Protein AF-F2JRI0-F1 (afdb_monomer_lite)

Foldseek 3Di:
DDPPCVVVVVVVVVVVVVVVVVVVVVVVVVVVVVVVVVVVVVVVLVVLQPPAFDPDDPVQWDDDDCVQADDDPDPVLVVLVVVLVVLVVQTAGACVVPDPVRQCNRGNPVSSVNHVVRPVSLVVNLVSLLVSLVVCVVVVVLVNSLSSLVSSLVSLDLDLSSLLVNLVSCVVVVPLVVLVVSLVSNCVSCVVPPCSVVSVVSSD

pLDDT: mean 80.1, std 17.78, range [31.02, 97.94]

Sequence (204 aa):
MDLSWLPSFACFVMGIFILGLTFKQRVEKTNKQKKGDWREALEKEHTMQFVRAKTIPENLFLSVDFEKYPVVNNSSCQEIYLKLLNCAKTPMVNLKQMSNLEIKQQFGPSGLDMLTSYERNYFNFMDISYEYGSILYDNGFVKEARKVLEMSILYGCDASKCYLLLIQIYKLMNDSEALNQIKETAMKNMKNSPLLEKVLSQLS

Organism: Cellulosilyticum lentocellum (strain ATCC 49066 / DSM 5427 / NCIMB 11756 / RHM5) (NCBI:txid642492)

Structure (mmCIF, N/CA/C/O backbone):
data_AF-F2JRI0-F1
#
_entry.id   AF-F2JRI0-F1
#
loop_
_atom_site.group_PDB
_atom_site.id
_atom_site.type_symbol
_atom_site.label_atom_id
_atom_site.label_alt_id
_atom_site.label_comp_id
_atom_site.label_asym_id
_atom_site.label_entity_id
_atom_site.label_seq_id
_atom_site.pdbx_PDB_ins_code
_atom_site.Cartn_x
_atom_site.Cartn_y
_atom_site.Cartn_z
_atom_site.occupancy
_atom_site.B_iso_or_equiv
_atom_site.auth_seq_id
_atom_site.auth_comp_id
_atom_site.auth_asym_id
_atom_site.auth_atom_id
_atom_site.pdbx_PDB_model_num
ATOM 1 N N . MET A 1 1 ? 28.491 66.505 -52.635 1.00 50.44 1 MET A N 1
ATOM 2 C CA . MET A 1 1 ? 27.877 65.260 -52.125 1.00 50.44 1 MET A CA 1
ATOM 3 C C . MET A 1 1 ? 29.016 64.435 -51.577 1.00 50.44 1 MET A C 1
ATOM 5 O O . MET A 1 1 ? 29.802 63.917 -52.362 1.00 50.44 1 MET A O 1
ATOM 9 N N . ASP A 1 2 ? 29.168 64.420 -50.257 1.00 54.00 2 ASP A N 1
ATOM 10 C CA . ASP A 1 2 ? 30.380 63.901 -49.630 1.00 54.00 2 ASP A CA 1
ATOM 11 C C . ASP A 1 2 ? 30.318 62.380 -49.523 1.00 54.00 2 ASP A C 1
ATOM 13 O O . ASP A 1 2 ? 29.426 61.790 -48.914 1.00 54.00 2 ASP A O 1
ATOM 17 N N . LEU A 1 3 ? 31.283 61.742 -50.180 1.00 62.03 3 LEU A N 1
ATOM 18 C CA . LEU A 1 3 ? 31.382 60.299 -50.370 1.00 62.03 3 LEU A CA 1
ATOM 19 C C . LEU A 1 3 ? 32.125 59.611 -49.205 1.00 62.03 3 LEU A C 1
ATOM 21 O O . LEU A 1 3 ? 32.755 58.573 -49.383 1.00 62.03 3 LEU A O 1
ATOM 25 N N . SER A 1 4 ? 32.077 60.197 -48.006 1.00 64.94 4 SER A N 1
ATOM 26 C CA . SER A 1 4 ? 32.778 59.723 -46.802 1.00 64.94 4 SER A CA 1
ATOM 27 C C . SER A 1 4 ? 32.090 58.539 -46.108 1.00 64.94 4 SER A C 1
ATOM 29 O O . SER A 1 4 ? 32.689 57.901 -45.248 1.00 64.94 4 SER A O 1
ATOM 31 N N . TRP A 1 5 ? 30.855 58.206 -46.499 1.00 63.16 5 TRP A N 1
ATOM 32 C CA . TRP A 1 5 ? 30.058 57.116 -45.918 1.00 63.16 5 TRP A CA 1
ATOM 33 C C . TRP A 1 5 ? 30.273 55.741 -46.579 1.00 63.16 5 TRP A C 1
ATOM 35 O O . TRP A 1 5 ? 29.936 54.716 -45.984 1.00 63.16 5 TRP A O 1
ATOM 45 N N . LEU A 1 6 ? 30.863 55.694 -47.782 1.00 69.50 6 LEU A N 1
ATOM 46 C CA . LEU A 1 6 ? 31.123 54.445 -48.516 1.00 69.50 6 LEU A CA 1
ATOM 47 C C . LEU A 1 6 ? 32.036 53.457 -47.762 1.00 69.50 6 LEU A C 1
ATOM 49 O O . LEU A 1 6 ? 31.703 52.269 -47.738 1.00 69.50 6 LEU A O 1
ATOM 53 N N . PRO A 1 7 ? 33.137 53.885 -47.108 1.00 72.56 7 PRO A N 1
ATOM 54 C CA . PRO A 1 7 ? 33.993 52.969 -46.352 1.00 72.56 7 PRO A CA 1
ATOM 55 C C . PRO A 1 7 ? 33.268 52.365 -45.142 1.00 72.56 7 PRO A C 1
ATOM 57 O O . PRO A 1 7 ? 33.366 51.165 -44.889 1.00 72.56 7 PRO A O 1
ATOM 60 N N . SER A 1 8 ? 32.483 53.173 -44.422 1.00 68.50 8 SER A N 1
ATOM 61 C CA . SER A 1 8 ? 31.705 52.720 -43.263 1.00 68.50 8 SER A CA 1
ATOM 62 C C . SER A 1 8 ? 30.577 51.763 -43.661 1.00 68.50 8 SER A C 1
ATOM 64 O O . SER A 1 8 ? 30.342 50.775 -42.966 1.00 68.50 8 SER A O 1
ATOM 66 N N . PHE A 1 9 ? 29.925 52.001 -44.803 1.00 75.50 9 PHE A N 1
ATOM 67 C CA . PHE A 1 9 ? 28.898 51.106 -45.340 1.00 75.50 9 PHE A CA 1
ATOM 68 C C . PHE A 1 9 ? 29.488 49.767 -45.814 1.00 75.50 9 PHE A C 1
ATOM 70 O O . PHE A 1 9 ? 28.941 48.709 -45.501 1.00 75.50 9 PHE A O 1
ATOM 77 N N . ALA A 1 10 ? 30.646 49.781 -46.482 1.00 76.12 10 ALA A N 1
ATOM 78 C CA . ALA A 1 10 ? 31.341 48.560 -46.895 1.00 76.12 10 ALA A CA 1
ATOM 79 C C . ALA A 1 10 ? 31.763 47.689 -45.694 1.00 76.12 10 ALA A C 1
ATOM 81 O O . ALA A 1 10 ? 31.583 46.469 -45.723 1.00 76.12 10 ALA A O 1
ATOM 82 N N . CYS A 1 11 ? 32.242 48.303 -44.605 1.00 74.00 11 CYS A N 1
ATOM 83 C CA . CYS A 1 11 ? 32.549 47.596 -43.357 1.00 74.00 11 CYS A CA 1
ATOM 84 C C . CYS A 1 11 ? 31.303 46.974 -42.708 1.00 74.00 11 CYS A C 1
ATOM 86 O O . CYS A 1 11 ? 31.372 45.859 -42.189 1.00 74.00 11 CYS A O 1
ATOM 88 N N . PHE A 1 12 ? 30.155 47.654 -42.772 1.00 74.62 12 PHE A N 1
ATOM 89 C CA . PHE A 1 12 ? 28.896 47.134 -42.237 1.00 74.62 12 PHE A CA 1
ATOM 90 C C . PHE A 1 12 ? 28.399 45.910 -43.026 1.00 74.62 12 PHE A C 1
ATOM 92 O O . PHE A 1 12 ? 28.038 44.893 -42.432 1.00 74.62 12 PHE A O 1
ATOM 99 N N . VAL A 1 13 ? 28.469 45.955 -44.362 1.00 79.06 13 VAL A N 1
ATOM 100 C CA . VAL A 1 13 ? 28.084 44.827 -45.232 1.00 79.06 13 VAL A CA 1
ATOM 101 C C . VAL A 1 13 ? 29.031 43.630 -45.057 1.00 79.06 13 VAL A C 1
ATOM 103 O O . VAL A 1 13 ? 28.568 42.494 -44.933 1.00 79.06 13 VAL A O 1
ATOM 106 N N . MET A 1 14 ? 30.344 43.867 -44.960 1.00 74.00 14 MET A N 1
ATOM 107 C CA . MET A 1 14 ? 31.336 42.819 -44.667 1.00 74.00 14 MET A CA 1
ATOM 108 C C . MET A 1 14 ? 31.114 42.184 -43.285 1.00 74.00 14 MET A C 1
ATOM 110 O O . MET A 1 14 ? 31.194 40.962 -43.149 1.00 74.00 14 MET A O 1
ATOM 114 N N . GLY A 1 15 ? 30.765 42.983 -42.271 1.00 74.38 15 GLY A N 1
ATOM 115 C CA . GLY A 1 15 ? 30.436 42.493 -40.930 1.00 74.38 15 GLY A CA 1
ATOM 116 C C . GLY A 1 15 ? 29.227 41.553 -40.915 1.00 74.38 15 GLY A C 1
ATOM 117 O O . GLY A 1 15 ? 29.294 40.473 -40.324 1.00 74.38 15 GLY A O 1
ATOM 118 N N . ILE A 1 16 ? 28.151 41.907 -41.630 1.00 74.44 16 ILE A N 1
ATOM 119 C CA . ILE A 1 16 ? 26.951 41.060 -41.767 1.00 74.44 16 ILE A CA 1
ATOM 120 C C . ILE A 1 16 ? 27.287 39.737 -42.472 1.00 74.44 16 ILE A C 1
ATOM 122 O O . ILE A 1 16 ? 26.811 38.676 -42.062 1.00 74.44 16 ILE A O 1
ATOM 126 N N . PHE A 1 17 ? 28.146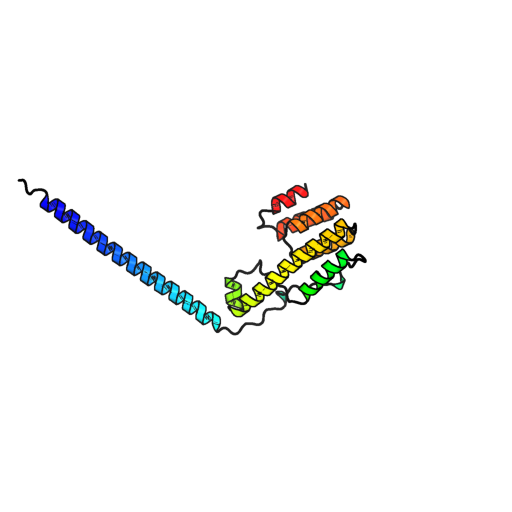 39.772 -43.493 1.00 75.81 17 PHE A N 1
ATOM 127 C CA . PHE A 1 17 ? 28.550 38.573 -44.228 1.00 75.81 17 PHE A CA 1
ATOM 128 C C . PHE A 1 17 ? 29.357 37.592 -43.354 1.00 75.81 17 PHE A C 1
ATOM 130 O O . PHE A 1 17 ? 29.089 36.388 -43.357 1.00 75.81 17 PHE A O 1
ATOM 137 N N . ILE A 1 18 ? 30.281 38.097 -42.529 1.00 71.94 18 ILE A N 1
ATOM 138 C CA . ILE A 1 18 ? 31.074 37.280 -41.592 1.00 71.94 18 ILE A CA 1
ATOM 139 C C . ILE A 1 18 ? 30.183 36.678 -40.485 1.00 71.94 18 ILE A C 1
ATOM 141 O O . ILE A 1 18 ? 30.330 35.503 -40.126 1.00 71.94 18 ILE A O 1
ATOM 145 N N . LEU A 1 19 ? 29.202 37.437 -39.984 1.00 68.88 19 LEU A N 1
ATOM 146 C CA . LEU A 1 19 ? 28.195 36.943 -39.035 1.00 68.88 19 LEU A CA 1
ATOM 147 C C . LEU A 1 19 ? 27.322 35.830 -39.643 1.00 68.88 19 LEU A C 1
ATOM 149 O O . LEU A 1 19 ? 27.094 34.810 -38.994 1.00 68.88 19 LEU A O 1
ATOM 153 N N . GLY A 1 20 ? 26.908 35.959 -40.906 1.00 69.31 20 GLY A N 1
ATOM 154 C CA . GLY A 1 20 ? 26.144 34.921 -41.609 1.00 69.31 20 GLY A CA 1
ATOM 155 C C . GLY A 1 20 ? 26.923 33.612 -41.801 1.00 69.31 20 GLY A C 1
ATOM 156 O O . GLY A 1 20 ? 26.386 32.522 -41.574 1.00 69.31 20 GLY A O 1
ATOM 157 N N . LEU A 1 21 ? 28.212 33.701 -42.153 1.00 65.19 21 LEU A N 1
ATOM 158 C CA . LEU A 1 21 ? 29.078 32.528 -42.335 1.00 65.19 21 LEU A CA 1
ATOM 159 C C . LEU A 1 21 ? 29.327 31.771 -41.021 1.00 65.19 21 LEU A C 1
ATOM 161 O O . LEU A 1 21 ? 29.270 30.539 -40.995 1.00 65.19 21 LEU A O 1
ATOM 165 N N . THR A 1 22 ? 29.544 32.488 -39.915 1.00 58.25 22 THR A N 1
ATOM 166 C CA . THR A 1 22 ? 29.750 31.866 -38.594 1.00 58.25 22 THR A CA 1
ATOM 167 C C . THR A 1 22 ? 28.469 31.234 -38.037 1.00 58.25 22 THR A C 1
ATOM 169 O O . THR A 1 22 ? 28.533 30.172 -37.408 1.00 58.25 22 THR A O 1
ATOM 172 N N . PHE A 1 23 ? 27.296 31.810 -38.328 1.00 61.12 23 PHE A N 1
ATOM 173 C CA . PHE A 1 23 ? 26.002 31.243 -37.935 1.00 61.12 23 PHE A CA 1
ATOM 174 C C . PHE A 1 23 ? 25.705 29.928 -38.674 1.00 61.12 23 PHE A C 1
ATOM 176 O O . PHE A 1 23 ? 25.353 28.930 -38.042 1.00 61.12 23 PHE A O 1
ATOM 183 N N . LYS A 1 24 ? 25.944 29.873 -39.993 1.00 57.81 24 LYS A N 1
ATOM 184 C CA . LYS A 1 24 ? 25.736 28.661 -40.807 1.00 57.81 24 LYS A CA 1
ATOM 185 C C . LYS A 1 24 ? 26.633 27.499 -40.364 1.00 57.81 24 LYS A C 1
ATOM 187 O O . LYS A 1 24 ? 26.159 26.371 -40.245 1.00 57.81 24 LYS A O 1
ATOM 192 N N . GLN A 1 25 ? 27.898 27.775 -40.032 1.00 56.81 25 GLN A N 1
ATOM 193 C CA . GLN A 1 25 ? 28.824 26.757 -39.519 1.00 56.81 25 GLN A CA 1
ATOM 194 C C . GLN A 1 25 ? 28.429 26.234 -38.128 1.00 56.81 25 GLN A C 1
ATOM 196 O O . GLN A 1 25 ? 28.574 25.039 -37.863 1.00 56.81 25 GLN A O 1
ATOM 201 N N . ARG A 1 26 ? 27.908 27.090 -37.233 1.00 54.78 26 ARG A N 1
ATOM 202 C CA . ARG A 1 26 ? 27.395 26.654 -35.919 1.00 54.78 26 ARG A CA 1
ATOM 203 C C . ARG A 1 26 ? 26.138 25.801 -36.051 1.00 54.78 26 ARG A C 1
ATOM 205 O O . ARG A 1 26 ? 26.038 24.789 -35.355 1.00 54.78 26 ARG A O 1
ATOM 212 N N . VAL A 1 27 ? 25.230 26.161 -36.960 1.00 58.34 27 VAL A N 1
ATOM 213 C CA . VAL A 1 27 ? 24.017 25.382 -37.253 1.00 58.34 27 VAL A CA 1
ATOM 214 C C . VAL A 1 27 ? 24.373 24.032 -37.876 1.00 58.34 27 VAL A C 1
ATOM 216 O O . VAL A 1 27 ? 23.860 23.015 -37.430 1.00 58.34 27 VAL A O 1
ATOM 219 N N . GLU A 1 28 ? 25.303 23.963 -38.833 1.00 55.72 28 GLU A N 1
ATOM 220 C CA . GLU A 1 28 ? 25.740 22.681 -39.406 1.00 55.72 28 GLU A CA 1
ATOM 221 C C . GLU A 1 28 ? 26.460 21.785 -38.396 1.00 55.72 28 GLU A C 1
ATOM 223 O O . GLU A 1 28 ? 26.239 20.574 -38.407 1.00 55.72 28 GLU A O 1
ATOM 228 N N . LYS A 1 29 ? 27.283 22.347 -37.500 1.00 53.66 29 LYS A N 1
ATOM 229 C CA . LYS A 1 29 ? 27.923 21.574 -36.426 1.00 53.66 29 LYS A CA 1
ATOM 230 C C . LYS A 1 29 ? 26.895 21.032 -35.433 1.00 53.66 29 LYS A C 1
ATOM 232 O O . LYS A 1 29 ? 26.929 19.841 -35.150 1.00 53.66 29 LYS A O 1
ATOM 237 N N . THR A 1 30 ? 25.933 21.843 -34.985 1.00 50.66 30 THR A N 1
ATOM 238 C CA . THR A 1 30 ? 24.848 21.365 -34.103 1.00 50.66 30 THR A CA 1
ATOM 239 C C . THR A 1 30 ? 23.923 20.369 -34.797 1.00 50.66 30 THR A C 1
ATOM 241 O O . THR A 1 30 ? 23.500 19.413 -34.157 1.00 50.66 30 THR A O 1
ATOM 244 N N . ASN A 1 31 ? 23.643 20.515 -36.096 1.00 52.50 31 ASN A N 1
ATOM 245 C CA . ASN A 1 31 ? 22.828 19.546 -36.836 1.00 52.50 31 ASN A CA 1
ATOM 246 C C . ASN A 1 31 ? 23.575 18.229 -37.091 1.00 52.50 31 ASN A C 1
ATOM 248 O O . ASN A 1 31 ? 22.968 17.165 -37.026 1.00 52.50 31 ASN A O 1
ATOM 252 N N . LYS A 1 32 ? 24.887 18.273 -37.361 1.00 52.09 32 LYS A N 1
ATOM 253 C CA . LYS A 1 32 ? 25.732 17.073 -37.483 1.00 52.09 32 LYS A CA 1
ATOM 254 C C . LYS A 1 32 ? 25.896 16.365 -36.139 1.00 52.09 32 LYS A C 1
ATOM 256 O O . LYS A 1 32 ? 25.796 15.146 -36.102 1.00 52.09 32 LYS A O 1
ATOM 261 N N . GLN A 1 33 ? 26.067 17.118 -35.054 1.00 52.19 33 GLN A N 1
ATOM 262 C CA . GLN A 1 33 ? 26.170 16.584 -33.696 1.00 52.19 33 GLN A CA 1
ATOM 263 C C . GLN A 1 33 ? 24.838 15.984 -33.230 1.00 52.19 33 GLN A C 1
ATOM 265 O O . GLN A 1 33 ? 24.831 14.845 -32.790 1.00 52.19 33 GLN A O 1
ATOM 270 N N . LYS A 1 34 ? 23.699 16.653 -33.473 1.00 46.41 34 LYS A N 1
ATOM 271 C CA . LYS A 1 34 ? 22.359 16.076 -33.251 1.00 46.41 34 LYS A CA 1
ATOM 272 C C . LYS A 1 34 ? 22.107 14.836 -34.112 1.00 46.41 34 LYS A C 1
ATOM 274 O O . LYS A 1 34 ? 21.558 13.867 -33.617 1.00 46.41 34 LYS A O 1
ATOM 279 N N . LYS A 1 35 ? 22.504 14.827 -35.392 1.00 47.50 35 LYS A N 1
ATOM 280 C CA . LYS A 1 35 ? 22.376 13.632 -36.252 1.00 47.50 35 LYS A CA 1
ATOM 281 C C . LYS A 1 35 ? 23.267 12.474 -35.796 1.00 47.50 35 LYS A C 1
ATOM 283 O O . LYS A 1 35 ? 22.866 11.335 -35.991 1.00 47.50 35 LYS A O 1
ATOM 288 N N . GLY A 1 36 ? 24.448 12.755 -35.245 1.00 47.94 36 GLY A N 1
ATOM 289 C CA . GLY A 1 36 ? 25.324 11.754 -34.632 1.00 47.94 36 GLY A CA 1
ATOM 290 C C . GLY A 1 36 ? 24.708 11.168 -33.365 1.00 47.94 36 GLY A C 1
ATOM 291 O O . GLY A 1 36 ? 24.572 9.958 -33.276 1.00 47.94 36 GLY A O 1
ATOM 292 N N . ASP A 1 37 ? 24.223 12.029 -32.471 1.00 47.72 37 ASP A N 1
ATOM 293 C CA . ASP A 1 37 ? 23.598 11.670 -31.190 1.00 47.72 37 ASP A CA 1
ATOM 294 C C . ASP A 1 37 ? 22.297 10.867 -31.385 1.00 47.72 37 ASP A C 1
ATOM 296 O O . ASP A 1 37 ? 22.091 9.829 -30.765 1.00 47.72 37 ASP A O 1
ATOM 300 N N . TRP A 1 38 ? 21.452 11.259 -32.351 1.00 35.03 38 TRP A N 1
ATOM 301 C CA . TRP A 1 38 ? 20.262 10.480 -32.713 1.00 35.03 38 TRP A CA 1
ATOM 302 C C . TRP A 1 38 ? 20.596 9.142 -33.366 1.00 35.03 38 TRP A C 1
ATOM 304 O O . TRP A 1 38 ? 19.866 8.183 -33.158 1.00 35.03 38 TRP A O 1
ATOM 314 N N . ARG A 1 39 ? 21.666 9.057 -34.164 1.00 38.25 39 ARG A N 1
ATOM 315 C CA . ARG A 1 39 ? 22.088 7.794 -34.790 1.00 38.25 39 ARG A CA 1
ATOM 316 C C . ARG A 1 39 ? 22.707 6.843 -33.781 1.00 38.25 39 ARG A C 1
ATOM 318 O O . ARG A 1 39 ? 22.401 5.663 -33.834 1.00 38.25 39 ARG A O 1
ATOM 325 N N . GLU A 1 40 ? 23.497 7.358 -32.848 1.00 49.56 40 GLU A N 1
ATOM 326 C CA . GLU A 1 40 ? 24.067 6.590 -31.744 1.00 49.56 40 GLU A CA 1
ATOM 327 C C . GLU A 1 40 ? 22.970 6.131 -30.772 1.00 49.56 40 GLU A C 1
ATOM 329 O O . GLU A 1 40 ? 22.955 4.971 -30.366 1.00 49.56 40 GLU A O 1
ATOM 334 N N . ALA A 1 41 ? 21.981 6.984 -30.474 1.00 45.31 41 ALA A N 1
ATOM 335 C CA . ALA A 1 41 ? 20.794 6.608 -29.707 1.00 45.31 41 ALA A CA 1
ATOM 336 C C . ALA A 1 41 ? 19.938 5.557 -30.435 1.00 45.31 41 ALA A C 1
ATOM 338 O O . ALA A 1 41 ? 19.516 4.592 -29.808 1.00 45.31 41 ALA A O 1
ATOM 339 N N . LEU A 1 42 ? 19.735 5.694 -31.749 1.00 40.81 42 LEU A N 1
ATOM 340 C CA . LEU A 1 42 ? 18.974 4.748 -32.570 1.00 40.81 42 LEU A CA 1
ATOM 341 C C . LEU A 1 42 ? 19.711 3.406 -32.728 1.00 40.81 42 LEU A C 1
ATOM 343 O O . LEU A 1 42 ? 19.098 2.352 -32.630 1.00 40.81 42 LEU A O 1
ATOM 347 N N . GLU A 1 43 ? 21.032 3.407 -32.921 1.00 46.34 43 GLU A N 1
ATOM 348 C CA . GLU A 1 43 ? 21.853 2.186 -32.942 1.00 46.34 43 GLU A CA 1
ATOM 349 C C . GLU A 1 43 ? 21.886 1.513 -31.565 1.00 46.34 43 GLU A C 1
ATOM 351 O O . GLU A 1 43 ? 21.815 0.285 -31.473 1.00 46.34 43 GLU A O 1
ATOM 356 N N . LYS A 1 44 ? 21.903 2.295 -30.480 1.00 50.72 44 LYS A N 1
ATOM 357 C CA . LYS A 1 44 ? 21.732 1.797 -29.110 1.00 50.72 44 LYS A CA 1
ATOM 358 C C . LYS A 1 44 ? 20.327 1.226 -28.879 1.00 50.72 44 LYS A C 1
ATOM 360 O O . LYS A 1 44 ? 20.198 0.204 -28.220 1.00 50.72 44 LYS A O 1
ATOM 365 N N . GLU A 1 45 ? 19.278 1.813 -29.452 1.00 33.06 45 GLU A N 1
ATOM 366 C CA . GLU A 1 45 ? 17.919 1.248 -29.442 1.00 33.06 45 GLU A CA 1
ATOM 367 C C . GLU A 1 45 ? 17.824 -0.056 -30.249 1.00 33.06 45 GLU A C 1
ATOM 369 O O . GLU A 1 45 ? 17.264 -1.042 -29.764 1.00 33.06 45 GLU A O 1
ATOM 374 N N . HIS A 1 46 ? 18.424 -0.100 -31.441 1.00 33.94 46 HIS A N 1
ATOM 375 C CA . HIS A 1 46 ? 18.443 -1.283 -32.300 1.00 33.94 46 HIS A CA 1
ATOM 376 C C . HIS A 1 46 ? 19.238 -2.431 -31.672 1.00 33.94 46 HIS A C 1
ATOM 378 O O . HIS A 1 46 ? 18.774 -3.565 -31.676 1.00 33.94 46 HIS A O 1
ATOM 384 N N . THR A 1 47 ? 20.397 -2.163 -31.069 1.00 36.66 47 THR A N 1
ATOM 385 C CA . THR A 1 47 ? 21.202 -3.193 -30.382 1.00 36.66 47 THR A CA 1
ATOM 386 C C . THR A 1 47 ? 20.524 -3.750 -29.127 1.00 36.66 47 THR A C 1
ATOM 388 O O . THR A 1 47 ? 20.699 -4.928 -28.816 1.00 36.66 47 THR A O 1
ATOM 391 N N . MET A 1 48 ? 19.678 -2.961 -28.454 1.00 31.45 48 MET A N 1
ATOM 392 C CA . MET A 1 48 ? 18.887 -3.402 -27.296 1.00 31.45 48 MET A CA 1
ATOM 393 C C . MET A 1 48 ? 17.662 -4.253 -27.672 1.00 31.45 48 MET A C 1
ATOM 395 O O . MET A 1 48 ? 17.192 -5.028 -26.841 1.00 31.45 48 MET A O 1
ATOM 399 N N . GLN A 1 49 ? 17.152 -4.162 -28.908 1.00 31.50 49 GLN A N 1
ATOM 400 C CA . GLN A 1 49 ? 16.067 -5.032 -29.395 1.00 31.50 49 GLN A CA 1
ATOM 401 C C . GLN A 1 49 ? 16.498 -6.500 -29.560 1.00 31.50 49 GLN A C 1
ATOM 403 O O . GLN A 1 49 ? 15.651 -7.389 -29.486 1.00 31.50 49 GLN A O 1
ATOM 408 N N . PHE A 1 50 ? 17.794 -6.771 -29.759 1.00 31.02 50 PHE A N 1
ATOM 409 C CA . PHE A 1 50 ? 18.305 -8.116 -30.069 1.00 31.02 50 PHE A CA 1
ATOM 410 C C . PHE A 1 50 ? 18.851 -8.893 -28.862 1.00 31.02 50 PHE A C 1
ATOM 412 O O . PHE A 1 50 ? 19.233 -10.059 -29.002 1.00 31.02 50 PHE A O 1
ATOM 419 N N . VAL A 1 51 ? 18.865 -8.304 -27.663 1.00 36.50 51 VAL A N 1
ATOM 420 C CA . VAL A 1 51 ? 19.213 -9.038 -26.441 1.00 36.50 51 VAL A CA 1
ATOM 421 C C . VAL A 1 51 ? 18.012 -9.906 -26.059 1.00 36.50 51 VAL A C 1
ATOM 423 O O . VAL A 1 51 ? 17.001 -9.397 -25.582 1.00 36.50 51 VAL A O 1
ATOM 426 N N . ARG A 1 52 ? 18.108 -11.225 -26.298 1.00 40.50 52 ARG A N 1
ATOM 427 C CA . ARG A 1 52 ? 17.166 -12.243 -25.788 1.00 40.50 52 ARG A CA 1
ATOM 428 C C . ARG A 1 52 ? 16.758 -11.884 -24.356 1.00 40.50 52 ARG A C 1
ATOM 430 O O . ARG A 1 52 ? 17.643 -11.746 -23.513 1.00 40.50 52 ARG A O 1
ATOM 437 N N . ALA A 1 53 ? 15.454 -11.752 -24.098 1.00 48.06 53 ALA A N 1
ATOM 438 C CA . ALA A 1 53 ? 14.923 -11.430 -22.776 1.00 48.06 53 ALA A CA 1
ATOM 439 C C . ALA A 1 53 ? 15.566 -12.346 -21.723 1.00 48.06 53 ALA A C 1
ATOM 441 O O . ALA A 1 53 ? 15.353 -13.561 -21.731 1.00 48.06 53 ALA A O 1
ATOM 442 N N . LYS A 1 54 ? 16.403 -11.776 -20.848 1.00 54.44 54 LYS A N 1
ATOM 443 C CA . LYS A 1 54 ? 16.859 -12.487 -19.654 1.00 54.44 54 LYS A CA 1
ATOM 444 C C . LYS A 1 54 ? 15.623 -12.827 -18.828 1.00 54.44 54 LYS A C 1
ATOM 446 O O . LYS A 1 54 ? 14.721 -12.002 -18.697 1.00 54.44 54 LYS A O 1
ATOM 451 N N . THR A 1 55 ? 15.580 -14.040 -18.290 1.00 63.47 55 THR A N 1
ATOM 452 C CA . THR A 1 55 ? 14.519 -14.479 -17.378 1.00 63.47 55 THR A CA 1
ATOM 453 C C . THR A 1 55 ? 14.408 -13.496 -16.214 1.00 63.47 55 THR A C 1
ATOM 455 O O . THR A 1 55 ? 15.408 -13.225 -15.546 1.00 63.47 55 THR A O 1
ATOM 458 N N . ILE A 1 56 ? 13.212 -12.940 -16.004 1.00 71.75 56 ILE A N 1
ATOM 459 C CA . ILE A 1 56 ? 12.928 -12.018 -14.899 1.00 71.75 56 ILE A CA 1
ATOM 460 C C . ILE A 1 56 ? 13.135 -12.788 -13.588 1.00 71.75 56 ILE A C 1
ATOM 462 O O . ILE A 1 56 ? 12.590 -13.886 -13.454 1.00 71.75 56 ILE A O 1
ATOM 466 N N . PRO A 1 57 ? 13.931 -12.272 -12.640 1.00 75.31 57 PRO A N 1
ATOM 467 C CA . PRO A 1 57 ? 14.214 -12.992 -11.411 1.00 75.31 57 PRO A CA 1
ATOM 468 C C . PRO A 1 57 ? 12.963 -13.058 -10.520 1.00 75.31 57 PRO A C 1
ATOM 470 O O . PRO A 1 57 ? 12.194 -12.101 -10.433 1.00 75.31 57 PRO A O 1
ATOM 473 N N . GLU A 1 58 ? 12.762 -14.193 -9.846 1.00 68.25 58 GLU A N 1
ATOM 474 C CA . GLU A 1 58 ? 11.549 -14.458 -9.054 1.00 68.25 58 GLU A CA 1
ATOM 475 C C . GLU A 1 58 ? 11.345 -13.461 -7.902 1.00 68.25 58 GLU A C 1
ATOM 477 O O . GLU A 1 58 ? 10.215 -13.140 -7.549 1.00 68.25 58 GLU A O 1
ATOM 482 N N . ASN A 1 59 ? 12.430 -12.902 -7.362 1.00 74.69 59 ASN A N 1
ATOM 483 C CA . ASN A 1 59 ? 12.393 -11.922 -6.275 1.00 74.69 59 ASN A CA 1
ATOM 484 C C . ASN A 1 59 ? 11.764 -10.572 -6.663 1.00 74.69 59 ASN A C 1
ATOM 486 O O . ASN A 1 59 ? 11.485 -9.767 -5.776 1.00 74.69 59 ASN A O 1
ATOM 490 N N . LEU A 1 60 ? 11.586 -10.299 -7.961 1.00 80.19 60 LEU A N 1
ATOM 491 C CA . LEU A 1 60 ? 10.914 -9.089 -8.431 1.00 80.19 60 LEU A CA 1
ATOM 492 C C . LEU A 1 60 ? 9.390 -9.193 -8.277 1.00 80.19 60 LEU A C 1
ATOM 494 O O . LEU A 1 60 ? 8.700 -8.174 -8.210 1.00 80.19 60 LEU A O 1
ATOM 498 N N . PHE A 1 61 ? 8.864 -10.419 -8.228 1.00 80.31 61 PHE A N 1
ATOM 499 C CA . PHE A 1 61 ? 7.437 -10.666 -8.127 1.00 80.31 61 PHE A CA 1
ATOM 500 C C . PHE A 1 61 ? 6.956 -10.572 -6.683 1.00 80.31 61 PHE A C 1
ATOM 502 O O . PHE A 1 61 ? 7.563 -11.095 -5.748 1.00 80.31 61 PHE A O 1
ATOM 509 N N . LEU A 1 62 ? 5.811 -9.919 -6.510 1.00 81.69 62 LEU A N 1
ATOM 510 C CA . LEU A 1 62 ? 5.121 -9.860 -5.236 1.00 81.69 62 LEU A CA 1
ATOM 511 C C . LEU A 1 62 ? 4.397 -11.187 -4.980 1.00 81.69 62 LEU A C 1
ATOM 513 O O . LEU A 1 62 ? 3.450 -11.528 -5.687 1.00 81.69 62 LEU A O 1
ATOM 517 N N . SER A 1 63 ? 4.804 -11.900 -3.931 1.00 76.88 63 SER A N 1
ATOM 518 C CA . SER A 1 63 ? 4.086 -13.074 -3.431 1.00 76.88 63 SER A CA 1
ATOM 519 C C . SER A 1 63 ? 3.118 -12.663 -2.323 1.00 76.88 63 SER A C 1
ATOM 521 O O . SER A 1 63 ? 3.539 -12.270 -1.233 1.00 76.88 63 SER A O 1
ATOM 523 N N . VAL A 1 64 ? 1.818 -12.766 -2.598 1.00 76.56 64 VAL A N 1
ATOM 524 C CA . VAL A 1 64 ? 0.750 -12.430 -1.648 1.00 76.56 64 VAL A CA 1
ATOM 525 C C . VAL A 1 64 ? 0.236 -13.698 -0.972 1.00 76.56 64 VAL A C 1
ATOM 527 O O . VAL A 1 64 ? -0.097 -14.675 -1.637 1.00 76.56 64 VAL A O 1
ATOM 530 N N . ASP A 1 65 ? 0.144 -13.666 0.354 1.00 76.88 65 ASP A N 1
ATOM 531 C CA . ASP A 1 65 ? -0.351 -14.777 1.166 1.00 76.88 65 ASP A CA 1
ATOM 532 C C . ASP A 1 65 ? -1.836 -14.566 1.495 1.00 76.88 65 ASP A C 1
ATOM 534 O O . ASP A 1 65 ? -2.187 -13.868 2.451 1.00 76.88 65 ASP A O 1
ATOM 538 N N . PHE A 1 66 ? -2.715 -15.147 0.674 1.00 73.62 66 PHE A N 1
ATOM 539 C CA . PHE A 1 66 ? -4.166 -15.010 0.830 1.00 73.62 66 PHE A CA 1
ATOM 540 C C . PHE A 1 66 ? -4.760 -15.812 1.983 1.00 73.62 66 PHE A C 1
ATOM 542 O O . PHE A 1 66 ? -5.875 -15.499 2.395 1.00 73.62 66 PHE A O 1
ATOM 549 N N . GLU A 1 67 ? -4.032 -16.775 2.554 1.00 69.12 67 GLU A N 1
ATOM 550 C CA . GLU A 1 67 ? -4.510 -17.522 3.725 1.00 69.12 67 GLU A CA 1
ATOM 551 C C . GLU A 1 67 ? -4.649 -16.610 4.950 1.00 69.12 67 GLU A C 1
ATOM 553 O O . GLU A 1 67 ? -5.470 -16.849 5.833 1.00 69.12 67 GLU A O 1
ATOM 558 N N . LYS A 1 68 ? -3.870 -15.522 4.986 1.00 74.38 68 LYS A N 1
ATOM 559 C CA . LYS A 1 68 ? -3.888 -14.525 6.062 1.00 74.38 68 LYS A CA 1
ATOM 560 C C . 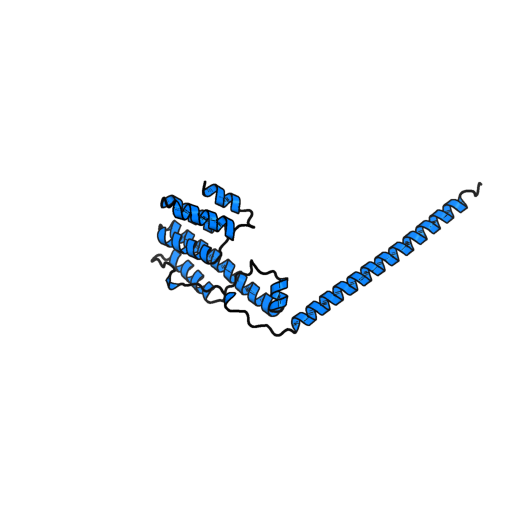LYS A 1 68 ? -4.880 -13.385 5.835 1.00 74.38 68 LYS A C 1
ATOM 562 O O . LYS A 1 68 ? -5.035 -12.553 6.735 1.00 74.38 68 LYS A O 1
ATOM 567 N N . TYR A 1 69 ? -5.526 -13.312 4.668 1.00 79.75 69 TYR A N 1
ATOM 568 C CA . TYR A 1 69 ? -6.511 -12.267 4.399 1.00 79.75 69 TYR A CA 1
ATOM 569 C C . TYR A 1 69 ? -7.830 -12.572 5.116 1.00 79.75 69 TYR A C 1
ATOM 571 O O . TYR A 1 69 ? -8.345 -13.686 5.013 1.00 79.75 69 TYR A O 1
ATOM 579 N N . PRO A 1 70 ? -8.422 -11.588 5.810 1.00 83.56 70 PRO A N 1
ATOM 580 C CA . PRO A 1 70 ? -9.710 -11.785 6.447 1.00 83.56 70 PRO A CA 1
ATOM 581 C C . PRO A 1 70 ? -10.808 -11.916 5.391 1.00 83.56 70 PRO A C 1
ATOM 583 O O . PRO A 1 70 ? -10.853 -11.156 4.421 1.00 83.56 70 PRO A O 1
ATOM 586 N N . VAL A 1 71 ? -11.725 -12.852 5.623 1.00 82.88 71 VAL A N 1
ATOM 587 C CA . VAL A 1 71 ? -12.945 -13.036 4.835 1.00 82.88 71 VAL A CA 1
ATOM 588 C C . VAL A 1 71 ? -14.127 -12.888 5.779 1.00 82.88 71 VAL A C 1
ATOM 590 O O . VAL A 1 71 ? -14.186 -13.550 6.813 1.00 82.88 71 VAL A O 1
ATOM 593 N N . VAL A 1 72 ? -15.065 -12.012 5.429 1.00 84.81 72 VAL A N 1
ATOM 594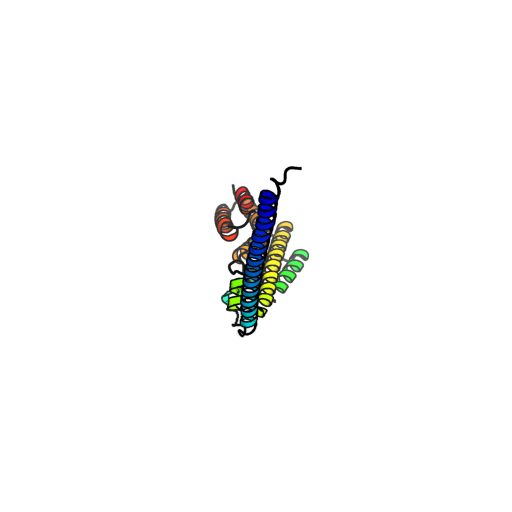 C CA . VAL A 1 72 ? -16.254 -11.735 6.244 1.00 84.81 72 VAL A CA 1
ATOM 595 C C . VAL A 1 72 ? -17.526 -12.149 5.515 1.00 84.81 72 VAL A C 1
ATOM 597 O O . VAL A 1 72 ? -17.595 -12.146 4.283 1.00 84.81 72 VAL A O 1
ATOM 600 N N . ASN A 1 73 ? -18.563 -12.496 6.276 1.00 87.12 73 ASN A N 1
ATOM 601 C CA . ASN A 1 73 ? -19.864 -12.855 5.718 1.00 87.12 73 ASN A CA 1
ATOM 602 C C . ASN A 1 73 ? -20.721 -11.603 5.457 1.00 87.12 73 ASN A C 1
ATOM 604 O O . ASN A 1 73 ? -21.714 -11.357 6.137 1.00 87.12 73 ASN A O 1
ATOM 608 N N . ASN A 1 74 ? -20.286 -10.778 4.504 1.00 88.62 74 ASN A N 1
ATOM 609 C CA . ASN A 1 74 ? -20.980 -9.575 4.051 1.00 88.62 74 ASN A CA 1
ATOM 610 C C . ASN A 1 74 ? -20.848 -9.472 2.525 1.00 88.62 74 ASN A C 1
ATOM 612 O O . ASN A 1 74 ? -19.739 -9.547 2.000 1.00 88.62 74 ASN A O 1
ATOM 616 N N . SER A 1 75 ? -21.976 -9.308 1.829 1.00 86.69 75 SER A N 1
ATOM 617 C CA . SER A 1 75 ? -22.029 -9.349 0.359 1.00 86.69 75 SER A CA 1
ATOM 618 C C . SER A 1 75 ? -21.120 -8.315 -0.318 1.00 86.69 75 SER A C 1
ATOM 620 O O . SER A 1 75 ? -20.341 -8.675 -1.201 1.00 86.69 75 SER A O 1
ATOM 622 N N . SER A 1 76 ? -21.143 -7.062 0.140 1.00 88.12 76 SER A N 1
ATOM 623 C CA . SER A 1 76 ? -20.326 -5.984 -0.425 1.00 88.12 76 SER A CA 1
ATOM 624 C C . SER A 1 76 ? -18.831 -6.220 -0.188 1.00 88.12 76 SER A C 1
ATOM 626 O O . SER A 1 76 ? -18.014 -6.023 -1.087 1.00 88.12 76 SER A O 1
ATOM 628 N N . CYS A 1 77 ? -18.460 -6.710 1.000 1.00 87.50 77 CYS A N 1
ATOM 629 C CA . CYS A 1 77 ? -17.076 -7.074 1.309 1.00 87.50 77 CYS A CA 1
ATOM 630 C C . CYS A 1 77 ? -16.588 -8.253 0.448 1.00 87.50 77 CYS A C 1
ATOM 632 O O . CYS A 1 77 ? -15.458 -8.239 -0.040 1.00 87.50 77 CYS A O 1
ATOM 634 N N . GLN A 1 78 ? -17.435 -9.264 0.230 1.00 86.44 78 GLN A N 1
ATOM 635 C CA . GLN A 1 78 ? -17.101 -10.432 -0.591 1.00 86.44 78 GLN A CA 1
ATOM 636 C C . GLN A 1 78 ? -16.859 -10.061 -2.055 1.00 86.44 78 GLN A C 1
ATOM 638 O O . GLN A 1 78 ? -15.927 -10.584 -2.664 1.00 86.44 78 GLN A O 1
ATOM 643 N N . GLU A 1 79 ? -17.644 -9.139 -2.618 1.00 88.94 79 GLU A N 1
ATOM 644 C CA . GLU A 1 79 ? -17.448 -8.680 -3.996 1.00 88.94 79 GLU A CA 1
ATOM 645 C C . GLU A 1 79 ? -16.048 -8.079 -4.197 1.00 88.94 79 GLU A C 1
ATOM 647 O O . GLU A 1 79 ? -15.334 -8.442 -5.135 1.00 88.94 79 GLU A O 1
ATOM 652 N N . ILE A 1 80 ? -15.625 -7.194 -3.291 1.00 90.00 80 ILE A N 1
ATOM 653 C CA . ILE A 1 80 ? -14.308 -6.552 -3.373 1.00 90.00 80 ILE A CA 1
ATOM 654 C C . ILE A 1 80 ? -13.191 -7.568 -3.106 1.00 90.00 80 ILE A C 1
ATOM 656 O O . ILE A 1 80 ? -12.184 -7.573 -3.818 1.00 90.00 80 ILE A O 1
ATOM 660 N N . TYR A 1 81 ? -13.380 -8.493 -2.162 1.00 83.88 81 TYR A N 1
ATOM 661 C CA . TYR A 1 81 ? -12.426 -9.577 -1.923 1.00 83.88 81 TYR A CA 1
ATOM 662 C C . TYR A 1 81 ? -12.203 -10.449 -3.173 1.00 83.88 81 TYR A C 1
ATOM 664 O O . TYR A 1 81 ? -11.066 -10.792 -3.502 1.00 83.88 81 TYR A O 1
ATOM 672 N N . LEU A 1 82 ? -13.258 -10.754 -3.937 1.00 82.25 82 LEU A N 1
ATOM 673 C CA . LEU A 1 82 ? -13.131 -11.490 -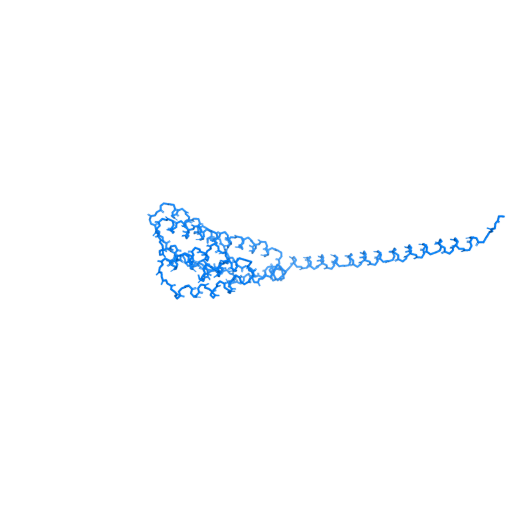5.200 1.00 82.25 82 LEU A CA 1
ATOM 674 C C . LEU A 1 82 ? -12.366 -10.694 -6.268 1.00 82.25 82 LEU A C 1
ATOM 676 O O . LEU A 1 82 ? -11.549 -11.274 -6.990 1.00 82.25 82 LEU A O 1
ATOM 680 N N . LYS A 1 83 ? -12.578 -9.372 -6.356 1.00 88.12 83 LYS A N 1
ATOM 681 C CA . LYS A 1 83 ? -11.785 -8.491 -7.237 1.00 88.12 83 LYS A CA 1
ATOM 682 C C . LYS A 1 83 ? -10.304 -8.523 -6.852 1.00 88.12 83 LYS A C 1
ATOM 684 O O . LYS A 1 83 ? -9.446 -8.629 -7.732 1.00 88.12 83 LYS A O 1
ATOM 689 N N . LEU A 1 84 ? -10.013 -8.504 -5.552 1.00 85.50 84 LEU A N 1
ATOM 690 C CA . LEU A 1 84 ? -8.656 -8.576 -5.018 1.00 85.50 84 LEU A CA 1
ATOM 691 C C . LEU A 1 84 ? -7.968 -9.900 -5.385 1.00 85.50 84 LEU A C 1
ATOM 693 O O . LEU A 1 84 ? -6.857 -9.893 -5.920 1.00 85.50 84 LEU A O 1
ATOM 697 N N . LEU A 1 85 ? -8.657 -11.029 -5.182 1.00 78.81 85 LEU A N 1
ATOM 698 C CA . LEU A 1 85 ? -8.176 -12.354 -5.582 1.00 78.81 85 LEU A CA 1
ATOM 699 C C . LEU A 1 85 ? -7.902 -12.438 -7.084 1.00 78.81 85 LEU A C 1
ATOM 701 O O . LEU A 1 85 ? -6.926 -13.053 -7.506 1.00 78.81 85 LEU A O 1
ATOM 705 N N . ASN A 1 86 ? -8.754 -11.826 -7.907 1.00 77.69 86 ASN A N 1
ATOM 706 C CA . ASN A 1 86 ? -8.573 -11.853 -9.352 1.00 77.69 86 ASN A CA 1
ATOM 707 C C . ASN A 1 86 ? -7.307 -11.106 -9.798 1.00 77.69 86 ASN A C 1
ATOM 709 O O . ASN A 1 86 ? -6.616 -11.576 -10.699 1.00 77.69 86 ASN A O 1
ATOM 713 N N . CYS A 1 87 ? -6.971 -9.990 -9.145 1.00 76.62 87 CYS A N 1
ATOM 714 C CA . CYS A 1 87 ? -5.742 -9.249 -9.441 1.00 76.62 87 CYS A CA 1
ATOM 715 C C . CYS A 1 87 ? -4.496 -10.089 -9.154 1.00 76.62 87 CYS A C 1
ATOM 717 O O . CYS A 1 87 ? -3.568 -10.110 -9.960 1.00 76.62 87 CYS A O 1
ATOM 719 N N . ALA A 1 88 ? -4.507 -10.859 -8.066 1.00 76.12 88 ALA A N 1
ATOM 720 C CA . ALA A 1 88 ? -3.368 -11.688 -7.692 1.00 76.12 88 ALA A CA 1
ATOM 721 C C . ALA A 1 88 ? -3.158 -12.950 -8.536 1.00 76.12 88 ALA A C 1
ATOM 723 O O . ALA A 1 88 ? -2.099 -13.567 -8.451 1.00 76.12 88 ALA A O 1
ATOM 724 N N . LYS A 1 89 ? -4.122 -13.331 -9.384 1.00 75.25 89 LYS A N 1
ATOM 725 C CA . LYS A 1 89 ? -3.909 -14.389 -10.389 1.00 75.25 89 LYS A CA 1
ATOM 726 C C . LYS A 1 89 ? -2.935 -13.963 -11.484 1.00 75.25 89 LYS A C 1
ATOM 728 O O . LYS A 1 89 ? -2.384 -14.811 -12.179 1.00 75.25 89 LYS A O 1
ATOM 733 N N . THR A 1 90 ? -2.765 -12.656 -11.666 1.00 75.44 90 THR A N 1
ATOM 734 C CA . THR A 1 90 ? -1.825 -12.085 -12.626 1.00 75.44 90 THR A CA 1
ATOM 735 C C . THR A 1 90 ? -0.574 -11.629 -11.874 1.00 75.44 90 THR A C 1
ATOM 737 O O . THR A 1 90 ? -0.707 -11.080 -10.778 1.00 75.44 90 THR A O 1
ATOM 740 N N . PRO A 1 91 ? 0.638 -11.815 -12.425 1.00 78.69 91 PRO A N 1
ATOM 741 C CA . PRO A 1 91 ? 1.856 -11.372 -11.763 1.00 78.69 91 PRO A CA 1
ATOM 742 C C . PRO A 1 91 ? 1.831 -9.877 -11.422 1.00 78.69 91 PRO A C 1
ATOM 744 O O . PRO A 1 91 ? 1.253 -9.052 -12.138 1.00 78.69 91 PRO A O 1
ATOM 747 N N . MET A 1 92 ? 2.471 -9.542 -10.307 1.00 84.62 92 MET A N 1
ATOM 748 C CA . MET A 1 92 ? 2.591 -8.183 -9.788 1.00 84.62 92 MET A CA 1
ATOM 749 C C . MET A 1 92 ? 4.047 -7.911 -9.452 1.00 84.62 92 MET A C 1
ATOM 751 O O . MET A 1 92 ? 4.722 -8.770 -8.888 1.00 84.62 92 MET A O 1
ATOM 755 N N . VAL A 1 93 ? 4.516 -6.715 -9.781 1.00 88.19 93 VAL A N 1
ATOM 756 C CA . VAL A 1 93 ? 5.881 -6.257 -9.499 1.00 88.19 93 VAL A CA 1
ATOM 757 C C . VAL A 1 93 ? 5.817 -4.807 -9.038 1.00 88.19 93 VAL A C 1
ATOM 759 O O . VAL A 1 93 ? 4.998 -4.041 -9.535 1.00 88.19 93 VAL A O 1
ATOM 762 N N . ASN A 1 94 ? 6.673 -4.422 -8.098 1.00 90.06 94 ASN A N 1
ATOM 763 C CA . ASN A 1 94 ? 6.837 -3.024 -7.710 1.00 90.06 94 ASN A CA 1
ATOM 764 C C . ASN A 1 94 ? 8.180 -2.529 -8.251 1.00 90.06 94 ASN A C 1
ATOM 766 O O . ASN A 1 94 ? 9.229 -2.925 -7.741 1.00 90.06 94 ASN A O 1
ATOM 770 N N . LEU A 1 95 ? 8.157 -1.678 -9.281 1.00 88.94 95 LEU A N 1
ATOM 771 C CA . LEU A 1 95 ? 9.369 -1.207 -9.957 1.00 88.94 95 LEU A CA 1
ATOM 772 C C . LEU A 1 95 ? 9.834 0.151 -9.430 1.00 88.94 95 LEU A C 1
ATOM 774 O O . LEU A 1 95 ? 10.761 0.724 -9.988 1.00 88.94 95 LEU A O 1
ATOM 778 N N . LYS A 1 96 ? 9.273 0.660 -8.324 1.00 85.06 96 LYS A N 1
ATOM 779 C CA . LYS A 1 96 ? 9.607 1.983 -7.758 1.00 85.06 96 LYS A CA 1
ATOM 780 C C . LYS A 1 96 ? 11.108 2.202 -7.515 1.00 85.06 96 LYS A C 1
ATOM 782 O O . LYS A 1 96 ? 11.564 3.342 -7.488 1.00 85.06 96 LYS A O 1
ATOM 787 N N . GLN A 1 97 ? 11.873 1.130 -7.306 1.00 81.44 97 GLN A N 1
ATOM 788 C CA . GLN A 1 97 ? 13.324 1.180 -7.087 1.00 81.44 97 GLN A CA 1
ATOM 789 C C . GLN A 1 97 ? 14.157 1.027 -8.371 1.00 81.44 97 GLN A C 1
ATOM 791 O O . GLN A 1 97 ? 15.381 1.069 -8.293 1.00 81.44 97 GLN A O 1
ATOM 796 N N . MET A 1 98 ? 13.526 0.850 -9.533 1.00 82.50 98 MET A N 1
ATOM 797 C CA . MET A 1 98 ? 14.186 0.656 -10.822 1.00 82.50 98 MET A CA 1
ATOM 798 C C . MET A 1 98 ? 13.785 1.756 -11.804 1.00 82.50 98 MET A C 1
ATOM 800 O O . MET A 1 98 ? 12.612 2.070 -11.987 1.00 82.50 98 MET A O 1
ATOM 804 N N . SER A 1 99 ? 14.763 2.333 -12.490 1.00 80.81 99 SER A N 1
ATOM 805 C CA . SER A 1 99 ? 14.507 3.261 -13.586 1.00 80.81 99 SER A CA 1
ATOM 806 C C . SER A 1 99 ? 14.132 2.515 -14.869 1.00 80.81 99 SER A C 1
ATOM 808 O O . SER A 1 99 ? 14.626 1.423 -15.155 1.00 80.81 99 SER A O 1
ATOM 810 N N . ASN A 1 100 ? 13.330 3.152 -15.726 1.00 81.62 100 ASN A N 1
ATOM 811 C CA . ASN A 1 100 ? 13.006 2.610 -17.052 1.00 81.62 100 ASN A CA 1
ATOM 812 C C . ASN A 1 100 ? 14.260 2.293 -17.883 1.00 81.62 100 ASN A C 1
ATOM 814 O O . ASN A 1 100 ? 14.241 1.374 -18.699 1.00 81.62 100 ASN A O 1
ATOM 818 N N . LEU A 1 101 ? 15.351 3.043 -17.686 1.00 79.25 101 LEU A N 1
ATOM 819 C CA . LEU A 1 101 ? 16.624 2.774 -18.348 1.00 79.25 101 LEU A CA 1
ATOM 820 C C . LEU A 1 101 ? 17.238 1.455 -17.859 1.00 79.25 101 LEU A C 1
ATOM 822 O O . LEU A 1 101 ? 17.633 0.642 -18.690 1.00 79.25 101 LEU A O 1
ATOM 826 N N . GLU A 1 102 ? 17.276 1.220 -16.545 1.00 82.19 102 GLU A N 1
ATOM 827 C CA . GLU A 1 102 ? 17.776 -0.030 -15.953 1.00 82.19 102 GLU A CA 1
ATOM 828 C C . GLU A 1 102 ? 16.926 -1.231 -16.378 1.00 82.19 102 GLU A C 1
ATOM 830 O O . GLU A 1 102 ? 17.473 -2.262 -16.766 1.00 82.19 102 GLU A O 1
ATOM 835 N N . ILE A 1 103 ? 15.598 -1.085 -16.400 1.00 83.00 103 ILE A N 1
ATOM 836 C CA . ILE A 1 103 ? 14.678 -2.139 -16.852 1.00 83.00 103 ILE A CA 1
ATOM 837 C C . ILE A 1 103 ? 14.939 -2.483 -18.325 1.00 83.00 103 ILE A C 1
ATOM 839 O O . ILE A 1 103 ? 15.102 -3.656 -18.661 1.00 83.00 103 ILE A O 1
ATOM 843 N N . LYS A 1 104 ? 15.051 -1.478 -19.209 1.00 79.88 104 LYS A N 1
ATOM 844 C CA . LYS A 1 104 ? 15.365 -1.697 -20.635 1.00 79.88 104 LYS A CA 1
ATOM 845 C C . LYS A 1 104 ? 16.728 -2.354 -20.831 1.00 79.88 104 LYS A C 1
ATOM 847 O O . LYS A 1 104 ? 16.856 -3.225 -21.684 1.00 79.88 104 LYS A O 1
ATOM 852 N N . GLN A 1 105 ? 17.734 -1.953 -20.056 1.00 80.88 105 GLN A N 1
ATOM 853 C CA . GLN A 1 105 ? 19.071 -2.546 -20.118 1.00 80.88 105 GLN A CA 1
ATOM 854 C C . GLN A 1 105 ? 19.079 -4.011 -19.663 1.00 80.88 105 GLN A C 1
ATOM 856 O O . GLN A 1 105 ? 19.818 -4.819 -20.222 1.00 80.88 105 GLN A O 1
ATOM 861 N N . GLN A 1 106 ? 18.279 -4.361 -18.652 1.00 82.00 106 GLN A N 1
ATOM 862 C CA . GLN A 1 106 ? 18.257 -5.708 -18.079 1.00 82.00 106 GLN A CA 1
ATOM 863 C C . GLN A 1 106 ? 17.348 -6.680 -18.843 1.00 82.00 106 GLN A C 1
ATOM 865 O O . GLN A 1 106 ? 17.724 -7.841 -19.024 1.00 82.00 106 GLN A O 1
ATOM 870 N N . PHE A 1 107 ? 16.180 -6.219 -19.301 1.00 81.19 107 PHE A N 1
ATOM 871 C CA . PHE A 1 107 ? 15.105 -7.072 -19.831 1.00 81.19 107 PHE A CA 1
ATOM 872 C C . PHE A 1 107 ? 14.698 -6.748 -21.278 1.00 81.19 107 PHE A C 1
ATOM 874 O O . PHE A 1 107 ? 13.846 -7.432 -21.848 1.00 81.19 107 PHE A O 1
ATOM 881 N N . GLY A 1 108 ? 15.306 -5.730 -21.890 1.00 80.81 108 GLY A N 1
ATOM 882 C CA . GLY A 1 108 ? 14.988 -5.283 -23.245 1.00 80.81 108 GLY A CA 1
ATOM 883 C C . GLY A 1 108 ? 13.627 -4.575 -23.360 1.00 80.81 108 GLY A C 1
ATOM 884 O O . GLY A 1 108 ? 12.888 -4.451 -22.378 1.00 80.81 108 GLY A O 1
ATOM 885 N N . PRO A 1 109 ? 13.259 -4.104 -24.567 1.00 77.25 109 PRO A N 1
ATOM 886 C CA . PRO A 1 109 ? 11.993 -3.402 -24.798 1.00 77.25 109 PRO A CA 1
ATOM 887 C C . PRO A 1 109 ? 10.754 -4.255 -24.486 1.00 77.25 109 PRO A C 1
ATOM 889 O O . PRO A 1 109 ? 9.844 -3.789 -23.813 1.00 77.25 109 PRO A O 1
ATOM 892 N N . SER A 1 110 ? 10.750 -5.529 -24.894 1.00 75.06 110 SER A N 1
ATOM 893 C CA . SER A 1 110 ? 9.623 -6.438 -24.632 1.00 75.06 110 SER A CA 1
ATOM 894 C C . SER A 1 110 ? 9.453 -6.769 -23.145 1.00 75.06 110 SER A C 1
ATOM 896 O O . SER A 1 110 ? 8.329 -6.998 -22.701 1.00 75.06 110 SER A O 1
ATOM 898 N N . GLY A 1 111 ? 10.546 -6.815 -22.375 1.00 79.88 111 GLY A N 1
ATOM 899 C CA . GLY A 1 111 ? 10.486 -7.025 -20.930 1.00 79.88 111 GLY A CA 1
ATOM 900 C C . GLY A 1 111 ? 9.917 -5.813 -20.195 1.00 79.88 111 GLY A C 1
ATOM 901 O O . GLY A 1 111 ? 9.164 -5.986 -19.240 1.00 79.88 111 GLY A O 1
ATOM 902 N N . LEU A 1 112 ? 10.206 -4.598 -20.677 1.00 83.88 112 LEU A N 1
ATOM 903 C CA . LEU A 1 112 ? 9.629 -3.372 -20.128 1.00 83.88 112 LEU A CA 1
ATOM 904 C C . LEU A 1 112 ? 8.101 -3.369 -20.246 1.00 83.88 112 LEU A C 1
ATOM 906 O O . LEU A 1 112 ? 7.435 -3.184 -19.235 1.00 83.88 112 LEU A O 1
ATOM 910 N N . ASP A 1 113 ? 7.543 -3.625 -21.431 1.00 84.06 113 ASP A N 1
ATOM 911 C CA . ASP A 1 113 ? 6.085 -3.579 -21.640 1.00 84.06 113 ASP A CA 1
ATOM 912 C C . ASP A 1 113 ? 5.333 -4.581 -20.739 1.00 84.06 113 ASP A C 1
ATOM 914 O O . ASP A 1 113 ? 4.272 -4.280 -20.175 1.00 84.06 113 ASP A O 1
ATOM 918 N N . MET A 1 114 ? 5.913 -5.772 -20.558 1.00 84.81 114 MET A N 1
ATOM 919 C CA . MET A 1 114 ? 5.394 -6.796 -19.651 1.00 84.81 114 MET A CA 1
ATOM 920 C C . MET A 1 114 ? 5.471 -6.344 -18.185 1.00 84.81 114 MET A C 1
ATOM 922 O O . MET A 1 114 ? 4.466 -6.392 -17.476 1.00 84.81 114 MET A O 1
ATOM 926 N N . LEU A 1 115 ? 6.636 -5.871 -17.731 1.00 89.06 115 LEU A N 1
ATOM 927 C CA . LEU A 1 115 ? 6.843 -5.426 -16.351 1.00 89.06 115 LEU A CA 1
ATOM 928 C C . LEU A 1 115 ? 5.985 -4.205 -16.005 1.00 89.06 115 LEU A C 1
ATOM 930 O O . LEU A 1 115 ? 5.401 -4.167 -14.927 1.00 89.06 115 LEU A O 1
ATOM 934 N N . THR A 1 116 ? 5.814 -3.260 -16.929 1.00 89.62 116 THR A N 1
ATOM 935 C CA . THR A 1 116 ? 4.892 -2.128 -16.765 1.00 89.62 116 THR A CA 1
ATOM 936 C C . THR A 1 116 ? 3.442 -2.600 -16.624 1.00 89.62 116 THR A C 1
ATOM 938 O O . THR A 1 116 ? 2.681 -2.049 -15.829 1.00 89.62 116 THR A O 1
ATOM 941 N N . SER A 1 117 ? 3.040 -3.652 -17.345 1.00 87.88 117 SER A N 1
ATOM 942 C CA . SER A 1 117 ? 1.703 -4.238 -17.188 1.00 87.88 117 SER A CA 1
ATOM 943 C C . SER A 1 117 ? 1.515 -4.892 -15.815 1.00 87.88 117 SER A C 1
ATOM 945 O O . SER A 1 117 ? 0.454 -4.727 -15.208 1.00 87.88 117 SER A O 1
ATOM 947 N N . TYR A 1 118 ? 2.537 -5.583 -15.305 1.00 89.75 118 TYR A N 1
ATOM 948 C CA . TYR A 1 118 ? 2.534 -6.167 -13.960 1.00 89.75 118 TYR A CA 1
ATOM 949 C C . TYR A 1 118 ? 2.588 -5.105 -12.854 1.00 89.75 118 TYR A C 1
ATOM 951 O O . TYR A 1 118 ? 1.942 -5.266 -11.821 1.00 89.75 118 TYR A O 1
ATOM 959 N N . GLU A 1 119 ? 3.287 -3.994 -13.073 1.00 94.00 119 GLU A N 1
ATOM 960 C CA . GLU A 1 119 ? 3.312 -2.863 -12.143 1.00 94.00 119 GLU A CA 1
ATOM 961 C C . GLU A 1 119 ? 1.962 -2.142 -12.089 1.00 94.00 119 GLU A C 1
ATOM 963 O O . GLU A 1 119 ? 1.458 -1.805 -11.018 1.00 94.00 119 GLU A O 1
ATOM 968 N N . ARG A 1 120 ? 1.295 -1.979 -13.232 1.00 94.81 120 ARG A N 1
ATOM 969 C CA . ARG A 1 120 ? -0.082 -1.476 -13.245 1.00 94.81 120 ARG A CA 1
ATOM 970 C C . ARG A 1 120 ? -1.021 -2.390 -12.453 1.00 94.81 120 ARG A C 1
ATOM 972 O O . ARG A 1 120 ? -1.877 -1.888 -11.728 1.00 94.81 120 ARG A O 1
ATOM 979 N N . ASN A 1 121 ? -0.863 -3.711 -12.571 1.00 90.44 121 ASN A N 1
ATOM 980 C CA . ASN A 1 121 ? -1.634 -4.664 -11.770 1.00 90.44 121 ASN A CA 1
ATOM 981 C C . ASN A 1 121 ? -1.316 -4.537 -10.270 1.00 90.44 121 ASN A C 1
ATOM 983 O O . ASN A 1 121 ? -2.233 -4.561 -9.457 1.00 90.44 121 ASN A O 1
ATOM 987 N N . TYR A 1 122 ? -0.048 -4.316 -9.905 1.00 93.75 122 TYR A N 1
ATOM 988 C CA . TYR A 1 122 ? 0.360 -4.020 -8.529 1.00 93.75 122 TYR A CA 1
ATOM 989 C C . TYR A 1 122 ? -0.356 -2.784 -7.963 1.00 93.75 122 TYR A C 1
ATOM 991 O O . TYR A 1 122 ? -0.938 -2.859 -6.882 1.00 93.75 122 TYR A O 1
ATOM 999 N N . PHE A 1 123 ? -0.382 -1.664 -8.691 1.00 95.12 123 PHE A N 1
ATOM 1000 C CA . PHE A 1 123 ? -1.087 -0.465 -8.223 1.00 95.12 123 PHE A CA 1
ATOM 1001 C C . PHE A 1 123 ? -2.598 -0.691 -8.107 1.00 95.12 123 PHE A C 1
ATOM 1003 O O . PHE A 1 123 ? -3.194 -0.309 -7.103 1.00 95.12 123 PHE A O 1
ATOM 1010 N N . ASN A 1 124 ? -3.200 -1.390 -9.074 1.00 96.06 124 ASN A N 1
ATOM 1011 C CA . ASN A 1 124 ? -4.611 -1.769 -9.008 1.00 96.06 124 ASN A CA 1
ATOM 1012 C C . ASN A 1 124 ? -4.913 -2.655 -7.785 1.00 96.06 124 ASN A C 1
ATOM 1014 O O . ASN A 1 124 ? -5.903 -2.449 -7.089 1.00 96.06 124 ASN A O 1
ATOM 1018 N N . PHE A 1 125 ? -4.031 -3.607 -7.474 1.00 94.06 125 PHE A N 1
ATOM 1019 C CA . PHE A 1 125 ? -4.132 -4.433 -6.274 1.00 94.06 125 PHE A CA 1
ATOM 1020 C C . PHE A 1 125 ? -4.054 -3.601 -4.986 1.00 94.06 125 PHE A C 1
ATOM 1022 O O . PHE A 1 125 ? -4.826 -3.850 -4.060 1.00 94.06 125 PHE A O 1
ATOM 1029 N N . MET A 1 126 ? -3.176 -2.594 -4.920 1.00 96.50 126 MET A N 1
ATOM 1030 C CA . MET A 1 126 ? -3.096 -1.688 -3.764 1.00 96.50 126 MET A CA 1
ATOM 1031 C C . MET A 1 126 ? -4.358 -0.837 -3.606 1.00 96.50 126 MET A C 1
ATOM 1033 O O . MET A 1 126 ? -4.846 -0.661 -2.488 1.00 96.50 126 MET A O 1
ATOM 1037 N N . ASP A 1 127 ? -4.925 -0.354 -4.712 1.00 96.50 127 ASP A N 1
ATOM 1038 C CA . ASP A 1 127 ? -6.172 0.409 -4.693 1.00 96.50 127 ASP A CA 1
ATOM 1039 C C . ASP A 1 127 ? -7.361 -0.431 -4.222 1.00 96.50 127 ASP A C 1
ATOM 1041 O O . ASP A 1 127 ? -8.101 0.010 -3.340 1.00 96.50 127 ASP A O 1
ATOM 1045 N N . ILE A 1 128 ? -7.500 -1.658 -4.732 1.00 95.94 128 ILE A N 1
ATOM 1046 C CA . ILE A 1 128 ? -8.553 -2.589 -4.304 1.00 95.94 128 ILE A CA 1
ATOM 1047 C C . ILE A 1 128 ? -8.326 -3.038 -2.856 1.00 95.94 128 ILE A C 1
ATOM 1049 O O . ILE A 1 128 ? -9.286 -3.182 -2.104 1.00 95.94 128 ILE A O 1
ATOM 1053 N N . SER A 1 129 ? -7.075 -3.225 -2.419 1.00 96.00 129 SER A N 1
ATOM 1054 C CA . SER A 1 129 ? -6.777 -3.562 -1.019 1.00 96.00 129 SER A CA 1
ATOM 1055 C C . SER A 1 129 ? -7.215 -2.448 -0.070 1.00 96.00 129 SER A C 1
ATOM 1057 O O . SER A 1 129 ? -7.805 -2.719 0.976 1.00 96.00 129 SER A O 1
ATOM 1059 N N . TYR A 1 130 ? -6.980 -1.188 -0.447 1.00 97.56 130 TYR A N 1
ATOM 1060 C CA . TYR A 1 130 ? -7.502 -0.043 0.291 1.00 97.56 130 TYR A CA 1
ATOM 1061 C C . TYR A 1 130 ? -9.032 -0.024 0.307 1.00 97.56 130 TYR A C 1
ATOM 1063 O O . TYR A 1 130 ? -9.620 0.153 1.370 1.00 97.56 130 TYR A O 1
ATOM 1071 N N . GLU A 1 131 ? -9.671 -0.217 -0.850 1.00 97.69 131 GLU A N 1
ATOM 1072 C CA . GLU A 1 131 ? -11.133 -0.261 -0.963 1.00 97.69 131 GLU A CA 1
ATOM 1073 C C . GLU A 1 131 ? -11.720 -1.356 -0.062 1.00 97.69 131 GLU A C 1
ATOM 1075 O O . GLU A 1 131 ? -12.684 -1.117 0.664 1.00 97.69 131 GLU A O 1
ATOM 1080 N N . TYR A 1 132 ? -11.074 -2.526 -0.022 1.00 96.69 132 TYR A N 1
ATOM 1081 C CA . TYR A 1 132 ? -11.463 -3.629 0.848 1.00 96.69 132 TYR A CA 1
ATOM 1082 C C . TYR A 1 132 ? -11.316 -3.273 2.333 1.00 96.69 132 TYR A C 1
ATOM 1084 O O . TYR A 1 132 ? -12.227 -3.504 3.125 1.00 96.69 132 TYR A O 1
ATOM 1092 N N . GLY A 1 133 ? -10.196 -2.659 2.722 1.00 97.56 133 GLY A N 1
ATOM 1093 C CA . GLY A 1 133 ? -10.001 -2.161 4.085 1.00 97.56 133 GLY A CA 1
ATOM 1094 C C . GLY A 1 133 ? -11.040 -1.105 4.481 1.00 97.56 133 GLY A C 1
ATOM 1095 O O . GLY A 1 133 ? -11.580 -1.162 5.585 1.00 97.56 133 GLY A O 1
ATOM 1096 N N . SER A 1 134 ? -11.363 -0.182 3.572 1.00 97.88 134 SER A N 1
ATOM 1097 C CA . SER A 1 134 ? -12.365 0.867 3.790 1.00 97.88 134 SER A CA 1
ATOM 1098 C C . SER A 1 134 ? -13.757 0.280 3.987 1.00 97.88 134 SER A C 1
ATOM 1100 O O . SER A 1 134 ? -14.403 0.586 4.983 1.00 97.88 134 SER A O 1
ATOM 1102 N N . ILE A 1 135 ? -14.203 -0.622 3.105 1.00 97.25 135 ILE A N 1
ATOM 1103 C CA . ILE A 1 135 ? -15.545 -1.198 3.227 1.00 97.25 135 ILE A CA 1
ATOM 1104 C C . ILE A 1 135 ? -15.682 -2.073 4.476 1.00 97.25 135 ILE A C 1
ATOM 1106 O O . ILE A 1 135 ? -16.733 -2.069 5.116 1.00 97.25 135 ILE A O 1
ATOM 1110 N N . LEU A 1 136 ? -14.623 -2.796 4.861 1.00 97.75 136 LEU A N 1
ATOM 1111 C CA . LEU A 1 136 ? -14.597 -3.554 6.111 1.00 97.75 136 LEU A CA 1
ATOM 1112 C C . LEU A 1 136 ? -14.777 -2.619 7.306 1.00 97.75 136 LEU A C 1
ATOM 1114 O O . LEU A 1 136 ? -15.599 -2.893 8.180 1.00 97.75 136 LEU A O 1
ATOM 1118 N N . TYR A 1 137 ? -14.047 -1.504 7.314 1.00 97.75 137 TYR A N 1
ATOM 1119 C CA . TYR A 1 137 ? -14.132 -0.501 8.364 1.00 97.75 137 TYR A CA 1
ATOM 1120 C C . TYR A 1 137 ? -15.532 0.123 8.445 1.00 97.75 137 TYR A C 1
ATOM 1122 O O . TYR A 1 137 ? -16.118 0.156 9.527 1.00 97.75 137 TYR A O 1
ATOM 1130 N N . ASP A 1 138 ? -16.107 0.516 7.306 1.00 96.62 138 ASP A N 1
ATOM 1131 C CA . ASP A 1 138 ? -17.443 1.121 7.221 1.00 96.62 138 ASP A CA 1
ATOM 1132 C C . ASP A 1 138 ? -18.559 0.162 7.676 1.00 96.62 138 ASP A C 1
ATOM 1134 O O . ASP A 1 138 ? -19.575 0.593 8.220 1.00 96.62 138 ASP A O 1
ATOM 1138 N N . ASN A 1 139 ? -18.362 -1.152 7.511 1.00 95.88 139 ASN A N 1
ATOM 1139 C CA . ASN A 1 139 ? -19.277 -2.193 7.997 1.00 95.88 139 ASN A CA 1
ATOM 1140 C C . ASN A 1 139 ? -18.988 -2.638 9.447 1.00 95.88 139 ASN A C 1
ATOM 1142 O O . ASN A 1 139 ? -19.607 -3.584 9.934 1.00 95.88 139 ASN A O 1
ATOM 1146 N N . GLY A 1 140 ? -18.055 -1.988 10.150 1.00 95.56 140 GLY A N 1
ATOM 1147 C CA . GLY A 1 140 ? -17.728 -2.280 11.550 1.00 95.56 140 GLY A CA 1
ATOM 1148 C C . GLY A 1 140 ? -16.760 -3.450 11.768 1.00 95.56 140 GLY A C 1
ATOM 1149 O O . GLY A 1 140 ? -16.446 -3.775 12.915 1.00 95.56 140 GLY A O 1
ATOM 1150 N N . PHE A 1 141 ? -16.223 -4.054 10.706 1.00 96.75 141 PHE A N 1
ATOM 1151 C CA . PHE A 1 141 ? -15.188 -5.096 10.765 1.00 96.75 141 PHE A CA 1
ATOM 1152 C C . PHE A 1 141 ? -13.796 -4.473 10.963 1.00 96.75 141 PHE A C 1
ATOM 1154 O O . PHE A 1 141 ? -12.900 -4.571 10.122 1.00 96.75 141 PHE A O 1
ATOM 1161 N N . VAL A 1 142 ? -13.621 -3.756 12.078 1.00 96.56 142 VAL A N 1
ATOM 1162 C CA . VAL A 1 142 ? -12.441 -2.910 12.339 1.00 96.56 142 VAL A CA 1
ATOM 1163 C C . VAL A 1 142 ? -11.144 -3.726 12.423 1.00 96.56 142 VAL A C 1
ATOM 1165 O O . VAL A 1 142 ? -10.098 -3.285 11.943 1.00 96.56 142 VAL A O 1
ATOM 1168 N N . LYS A 1 143 ? -11.188 -4.931 13.008 1.00 96.19 143 LYS A N 1
ATOM 1169 C CA . LYS A 1 143 ? -9.998 -5.788 13.159 1.00 96.19 143 LYS A CA 1
ATOM 1170 C C . LYS A 1 143 ? -9.523 -6.329 11.811 1.00 96.19 143 LYS A C 1
ATOM 1172 O O . LYS A 1 143 ? -8.320 -6.418 11.571 1.00 96.19 143 LYS A O 1
ATOM 1177 N N . GLU A 1 144 ? -10.465 -6.672 10.947 1.00 96.75 144 GLU A N 1
ATOM 1178 C CA . GLU A 1 144 ? -10.252 -7.169 9.597 1.00 96.75 144 GLU A CA 1
ATOM 1179 C C . GLU A 1 144 ? -9.741 -6.046 8.691 1.00 96.75 144 GLU A C 1
ATOM 1181 O O . GLU A 1 144 ? -8.740 -6.226 7.999 1.00 96.75 144 GLU A O 1
ATOM 1186 N N . ALA A 1 145 ? -10.356 -4.861 8.768 1.00 97.62 145 ALA A N 1
ATOM 1187 C CA . ALA A 1 145 ? -9.905 -3.665 8.062 1.00 97.62 145 ALA A CA 1
ATOM 1188 C C . ALA A 1 145 ? -8.444 -3.334 8.386 1.00 97.62 145 ALA A C 1
ATOM 1190 O O . ALA A 1 145 ? -7.622 -3.175 7.481 1.00 97.62 145 ALA A O 1
ATOM 1191 N N . ARG A 1 146 ? -8.100 -3.319 9.683 1.00 97.31 146 ARG A N 1
ATOM 1192 C CA . ARG A 1 146 ? -6.719 -3.151 10.156 1.00 97.31 146 ARG A CA 1
ATOM 1193 C C . ARG A 1 146 ? -5.781 -4.141 9.476 1.00 97.31 146 ARG A C 1
ATOM 1195 O O . ARG A 1 146 ? -4.766 -3.736 8.917 1.00 97.31 146 ARG A O 1
ATOM 1202 N N . LYS A 1 147 ? -6.138 -5.429 9.492 1.00 96.69 147 LYS A N 1
ATOM 1203 C CA . LYS A 1 147 ? -5.289 -6.497 8.960 1.00 96.69 147 LYS A CA 1
ATOM 1204 C C . LYS A 1 147 ? -5.010 -6.325 7.466 1.00 96.69 147 LYS A C 1
ATOM 1206 O O . LYS A 1 147 ? -3.867 -6.473 7.043 1.00 96.6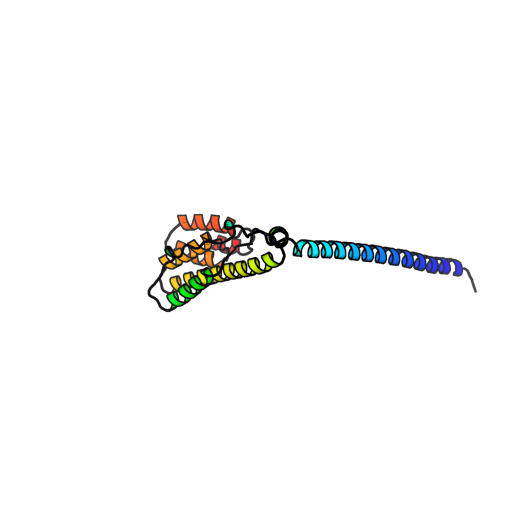9 147 LYS A O 1
ATOM 1211 N N . VAL A 1 148 ? -6.029 -5.984 6.675 1.00 96.12 148 VAL A N 1
ATOM 1212 C CA . VAL A 1 148 ? -5.887 -5.745 5.227 1.00 96.12 148 VAL A CA 1
ATOM 1213 C C . VAL A 1 148 ? -4.961 -4.561 4.946 1.00 96.12 148 VAL A C 1
ATOM 1215 O O . VAL A 1 148 ? -4.082 -4.643 4.083 1.00 96.12 148 VAL A O 1
ATOM 1218 N N . LEU A 1 149 ? -5.123 -3.464 5.686 1.00 97.50 149 LEU A N 1
ATOM 1219 C CA . LEU A 1 149 ? -4.305 -2.262 5.515 1.00 97.50 149 LEU A CA 1
ATOM 1220 C C . LEU A 1 149 ? -2.846 -2.499 5.932 1.00 97.50 149 LEU A C 1
ATOM 1222 O O . LEU A 1 149 ? -1.936 -2.100 5.206 1.00 97.50 149 LEU A O 1
ATOM 1226 N N . GLU A 1 150 ? -2.609 -3.213 7.036 1.00 96.62 150 GLU A N 1
ATOM 1227 C CA . GLU A 1 150 ? -1.267 -3.633 7.466 1.00 96.62 150 GLU A CA 1
ATOM 1228 C C . GLU A 1 150 ? -0.569 -4.481 6.401 1.00 96.62 150 GLU A C 1
ATOM 1230 O O . GLU A 1 150 ? 0.593 -4.242 6.071 1.00 96.62 150 GLU A O 1
ATOM 1235 N N . MET A 1 151 ? -1.285 -5.446 5.818 1.00 94.19 151 MET A N 1
ATOM 1236 C CA . MET A 1 151 ? -0.751 -6.274 4.737 1.00 94.19 151 MET A CA 1
ATOM 1237 C C . MET A 1 151 ? -0.423 -5.451 3.490 1.00 94.19 151 MET A C 1
ATOM 1239 O O . MET A 1 151 ? 0.629 -5.644 2.888 1.00 94.19 151 MET A O 1
ATOM 1243 N N . SER A 1 152 ? -1.269 -4.483 3.136 1.00 94.81 152 SER A N 1
ATOM 1244 C CA . SER A 1 152 ? -1.014 -3.586 2.001 1.00 94.81 152 SER A CA 1
ATOM 1245 C C . SER A 1 152 ? 0.295 -2.811 2.184 1.00 94.81 152 SER A C 1
ATOM 1247 O O . SER A 1 152 ? 1.110 -2.718 1.265 1.00 94.81 152 SER A O 1
ATOM 1249 N N . ILE A 1 153 ? 0.537 -2.291 3.391 1.00 95.38 153 ILE A N 1
ATOM 1250 C CA . ILE A 1 153 ? 1.767 -1.561 3.729 1.00 95.38 153 ILE A CA 1
ATOM 1251 C C . ILE A 1 153 ? 2.983 -2.492 3.755 1.00 95.38 153 ILE A C 1
ATOM 1253 O O . ILE A 1 153 ? 4.044 -2.116 3.252 1.00 95.38 153 ILE A O 1
ATOM 1257 N N . LEU A 1 154 ? 2.830 -3.718 4.268 1.00 93.56 154 LEU A N 1
ATOM 1258 C CA . LEU A 1 154 ? 3.870 -4.751 4.221 1.00 93.56 154 LEU A CA 1
ATOM 1259 C C . LEU A 1 154 ? 4.299 -5.062 2.778 1.00 93.56 154 LEU A C 1
ATOM 1261 O O . LEU A 1 154 ? 5.486 -5.226 2.511 1.00 93.56 154 LEU A O 1
ATOM 1265 N N . TYR A 1 155 ? 3.351 -5.072 1.839 1.00 90.25 155 TYR A N 1
ATOM 1266 C CA . TYR A 1 155 ? 3.595 -5.260 0.405 1.00 90.25 155 TYR A CA 1
ATOM 1267 C C . TYR A 1 155 ? 4.043 -3.981 -0.331 1.00 90.25 155 TYR A C 1
ATOM 1269 O O . TYR A 1 155 ? 4.110 -3.940 -1.563 1.00 90.25 155 TYR A O 1
ATOM 1277 N N . GLY A 1 156 ? 4.392 -2.930 0.412 1.00 91.56 156 GLY A N 1
ATOM 1278 C CA . GLY A 1 156 ? 5.025 -1.727 -0.122 1.00 91.56 156 GLY A CA 1
ATOM 1279 C C . GLY A 1 156 ? 4.065 -0.624 -0.560 1.00 91.56 156 GLY A C 1
ATOM 1280 O O . GLY A 1 156 ? 4.508 0.291 -1.251 1.00 91.56 156 GLY A O 1
ATOM 1281 N N . CYS A 1 157 ? 2.788 -0.678 -0.167 1.00 93.44 157 CYS A N 1
ATOM 1282 C CA . CYS A 1 157 ? 1.853 0.416 -0.412 1.00 93.44 157 CYS A CA 1
ATOM 1283 C C . CYS A 1 157 ? 2.376 1.730 0.187 1.00 93.44 157 CYS A C 1
ATOM 1285 O O . CYS A 1 157 ? 2.683 1.808 1.376 1.00 93.44 157 CYS A O 1
ATOM 1287 N N . ASP A 1 158 ? 2.412 2.783 -0.625 1.00 91.81 158 ASP A N 1
ATOM 1288 C CA . ASP A 1 158 ? 2.819 4.139 -0.248 1.00 91.81 158 ASP A CA 1
ATOM 1289 C C . ASP A 1 158 ? 1.688 5.172 -0.418 1.00 91.81 158 ASP A C 1
ATOM 1291 O O . ASP A 1 158 ? 1.897 6.380 -0.261 1.00 91.81 158 ASP A O 1
ATOM 1295 N N . ALA A 1 159 ? 0.471 4.704 -0.707 1.00 93.38 159 ALA A N 1
ATOM 1296 C CA . ALA A 1 159 ? -0.702 5.550 -0.831 1.00 93.38 159 ALA A CA 1
ATOM 1297 C C . ALA A 1 159 ? -1.103 6.123 0.538 1.00 93.38 159 ALA A C 1
ATOM 1299 O O . ALA A 1 159 ? -1.445 5.390 1.467 1.00 93.38 159 ALA A O 1
ATOM 1300 N N . SER A 1 160 ? -1.131 7.454 0.647 1.00 95.38 160 SER A N 1
ATOM 1301 C CA . SER A 1 160 ? -1.443 8.167 1.897 1.00 95.38 160 SER A CA 1
ATOM 1302 C C . SER A 1 160 ? -2.787 7.759 2.509 1.00 95.38 160 SER A C 1
ATOM 1304 O O . SER A 1 160 ? -2.895 7.659 3.727 1.00 95.38 160 SER A O 1
ATOM 1306 N N . LYS A 1 161 ? -3.794 7.462 1.678 1.00 96.44 161 LYS A N 1
ATOM 1307 C CA . LYS A 1 161 ? -5.123 6.998 2.107 1.00 96.44 161 LYS A CA 1
ATOM 1308 C C . LYS A 1 161 ? -5.067 5.743 2.993 1.00 96.44 161 LYS A C 1
ATOM 1310 O O . LYS A 1 161 ? -5.797 5.678 3.978 1.00 96.44 161 LYS A O 1
ATOM 1315 N N . CYS A 1 162 ? -4.159 4.805 2.707 1.00 96.62 162 CYS A N 1
ATOM 1316 C CA . CYS A 1 162 ? -3.981 3.589 3.504 1.00 96.62 162 CYS A CA 1
ATOM 1317 C C . CYS A 1 162 ? -3.445 3.915 4.898 1.00 96.62 162 CYS A C 1
ATOM 1319 O O . CYS A 1 162 ? -3.984 3.438 5.892 1.00 96.62 162 CYS A O 1
ATOM 1321 N N . TYR A 1 163 ? -2.428 4.778 4.968 1.00 97.56 163 TYR A N 1
ATOM 1322 C CA . TYR A 1 163 ? -1.850 5.226 6.233 1.00 97.56 163 TYR A CA 1
ATOM 1323 C C . TYR A 1 163 ? -2.866 5.997 7.073 1.00 97.56 163 TYR A C 1
ATOM 1325 O O . TYR A 1 163 ? -3.007 5.722 8.256 1.00 97.56 163 TYR A O 1
ATOM 1333 N N . LEU A 1 164 ? -3.601 6.933 6.467 1.00 97.56 164 LEU A N 1
ATOM 1334 C CA . LEU A 1 164 ? -4.586 7.753 7.174 1.00 97.56 164 LEU A CA 1
ATOM 1335 C C . LEU A 1 164 ? -5.694 6.903 7.809 1.00 97.56 164 LEU A C 1
ATOM 1337 O O . LEU A 1 164 ? -6.001 7.088 8.986 1.00 97.56 164 LEU A O 1
ATOM 1341 N N . LEU A 1 165 ? -6.250 5.947 7.059 1.00 97.94 165 LEU A N 1
ATOM 1342 C CA . LEU A 1 165 ? -7.277 5.050 7.586 1.00 97.94 165 LEU A CA 1
ATOM 1343 C C . LEU A 1 165 ? -6.713 4.125 8.675 1.00 97.94 165 LEU A C 1
ATOM 1345 O O . LEU A 1 165 ? -7.347 3.921 9.706 1.00 97.94 165 LEU A O 1
ATOM 1349 N N . LEU A 1 166 ? -5.495 3.611 8.493 1.00 97.62 166 LEU A N 1
ATOM 1350 C CA . LEU A 1 166 ? -4.865 2.751 9.490 1.00 97.62 166 LEU A CA 1
ATOM 1351 C C . LEU A 1 166 ? -4.544 3.507 10.793 1.00 97.62 166 LEU A C 1
ATOM 1353 O O . LEU A 1 166 ? -4.786 2.984 11.877 1.00 97.62 166 LEU A O 1
ATOM 1357 N N . ILE A 1 167 ? -4.094 4.763 10.704 1.00 97.56 167 ILE A N 1
ATOM 1358 C CA . ILE A 1 167 ? -3.899 5.654 11.860 1.00 97.56 167 ILE A CA 1
ATOM 1359 C C . ILE A 1 167 ? -5.218 5.875 12.599 1.00 97.56 167 ILE A C 1
ATOM 1361 O O . ILE A 1 167 ? -5.254 5.798 13.826 1.00 97.56 167 ILE A O 1
ATOM 1365 N N . GLN A 1 168 ? -6.306 6.128 11.867 1.00 97.31 168 GLN A N 1
ATOM 1366 C CA . GLN A 1 168 ? -7.634 6.272 12.459 1.00 97.31 168 GLN A CA 1
ATOM 1367 C C . GLN A 1 168 ? -8.037 5.009 13.230 1.00 97.31 168 GLN A C 1
ATOM 1369 O O . GLN A 1 168 ? -8.500 5.111 14.366 1.00 97.31 168 GLN A O 1
ATOM 1374 N N . ILE A 1 169 ? -7.800 3.826 12.659 1.00 97.44 169 ILE A N 1
ATOM 1375 C CA . ILE A 1 169 ? -8.078 2.551 13.328 1.00 97.44 169 ILE A CA 1
ATOM 1376 C C . ILE A 1 169 ? -7.212 2.378 14.585 1.00 97.44 169 ILE A C 1
ATOM 1378 O O . ILE A 1 169 ? -7.747 2.055 15.644 1.00 97.44 169 ILE A O 1
ATOM 1382 N N . TYR A 1 170 ? -5.904 2.641 14.522 1.00 97.25 170 TYR A N 1
ATOM 1383 C CA . TYR A 1 170 ? -5.032 2.531 15.698 1.00 97.25 170 TYR A CA 1
ATOM 1384 C C . TYR A 1 170 ? -5.415 3.503 16.817 1.00 97.25 170 TYR A C 1
ATOM 1386 O O . TYR A 1 170 ? -5.410 3.118 17.988 1.00 97.25 170 TYR A O 1
ATOM 1394 N N . LYS A 1 171 ? -5.831 4.730 16.474 1.00 95.94 171 LYS A N 1
ATOM 1395 C CA . LYS A 1 171 ? -6.363 5.699 17.443 1.00 95.94 171 LYS A CA 1
ATOM 1396 C C . LYS A 1 171 ? -7.631 5.189 18.124 1.00 95.94 171 LYS A C 1
ATOM 1398 O O . LYS A 1 171 ? -7.732 5.274 19.342 1.00 95.94 171 LYS A O 1
ATOM 1403 N N . LEU A 1 172 ? -8.568 4.611 17.370 1.00 95.25 172 LEU A N 1
ATOM 1404 C CA . LEU A 1 172 ? -9.783 4.012 17.939 1.00 95.25 172 LEU A CA 1
ATOM 1405 C C . LEU A 1 172 ? -9.484 2.852 18.896 1.00 95.25 172 LEU A C 1
ATOM 1407 O O . LEU A 1 172 ? -10.238 2.617 19.835 1.00 95.25 172 LEU A O 1
ATOM 1411 N N . MET A 1 173 ? -8.385 2.134 18.664 1.00 93.81 173 MET A N 1
ATOM 1412 C CA . MET A 1 173 ? -7.946 1.017 19.500 1.00 93.81 173 MET A CA 1
ATOM 1413 C C . MET A 1 173 ? -7.059 1.437 20.683 1.00 93.81 173 MET A C 1
ATOM 1415 O O . MET A 1 173 ? -6.702 0.575 21.482 1.00 93.81 173 MET A O 1
ATOM 1419 N N . ASN A 1 174 ? -6.715 2.727 20.817 1.00 94.00 174 ASN A N 1
ATOM 1420 C CA . ASN A 1 174 ? -5.722 3.239 21.772 1.00 94.00 174 ASN A CA 1
ATOM 1421 C C . ASN A 1 174 ? -4.362 2.509 21.691 1.00 94.00 174 ASN A C 1
ATOM 1423 O O . ASN A 1 174 ? -3.713 2.267 22.709 1.00 94.00 174 ASN A O 1
ATOM 1427 N N . ASP A 1 175 ? -3.928 2.153 20.477 1.00 93.94 175 ASP A N 1
ATOM 1428 C CA . ASP A 1 175 ? -2.691 1.401 20.235 1.00 93.94 175 ASP A CA 1
ATOM 1429 C C . ASP A 1 175 ? -1.509 2.342 19.942 1.00 93.94 175 ASP A C 1
ATOM 1431 O O . ASP A 1 175 ? -1.160 2.632 18.794 1.00 93.94 175 ASP A O 1
ATOM 1435 N N . SER A 1 176 ? -0.903 2.867 21.008 1.00 92.50 176 SER A N 1
ATOM 1436 C CA . SER A 1 176 ? 0.219 3.812 20.915 1.00 92.50 176 SER A CA 1
ATOM 1437 C C . SER A 1 176 ? 1.479 3.201 20.297 1.00 92.50 176 SER A C 1
ATOM 1439 O O . SER A 1 176 ? 2.271 3.915 19.681 1.00 92.50 176 SER A O 1
ATOM 1441 N N . GLU A 1 177 ? 1.687 1.893 20.455 1.00 94.94 177 GLU A N 1
ATOM 1442 C CA . GLU A 1 177 ? 2.842 1.208 19.875 1.00 94.94 177 GLU A CA 1
ATOM 1443 C C . GLU A 1 177 ? 2.704 1.131 18.353 1.00 94.94 177 GLU A C 1
ATOM 1445 O O . GLU A 1 177 ? 3.615 1.545 17.630 1.00 94.94 177 GLU A O 1
ATOM 1450 N N . ALA A 1 178 ? 1.534 0.714 17.862 1.00 94.25 178 ALA A N 1
ATOM 1451 C CA . ALA A 1 178 ? 1.253 0.673 16.433 1.00 94.25 178 ALA A CA 1
ATOM 1452 C C . ALA A 1 178 ? 1.325 2.068 15.783 1.00 94.25 178 ALA A C 1
ATOM 1454 O O . ALA A 1 178 ? 1.831 2.203 14.667 1.00 94.25 178 ALA A O 1
ATOM 1455 N N . LEU A 1 179 ? 0.903 3.124 16.494 1.00 95.62 179 LEU A N 1
ATOM 1456 C CA . LEU A 1 179 ? 1.034 4.516 16.037 1.00 95.62 179 LEU A CA 1
ATOM 1457 C C . LEU A 1 179 ? 2.500 4.958 15.866 1.00 95.62 179 LEU A C 1
ATOM 1459 O O . LEU A 1 179 ? 2.827 5.690 14.928 1.00 95.62 179 LEU A O 1
ATOM 1463 N N . ASN A 1 180 ? 3.408 4.491 16.722 1.00 94.81 180 ASN A N 1
ATOM 1464 C CA . ASN A 1 180 ? 4.835 4.770 16.562 1.00 94.81 180 ASN A CA 1
ATOM 1465 C C . ASN A 1 180 ? 5.439 3.966 15.400 1.00 94.81 180 ASN A C 1
ATOM 1467 O O . ASN A 1 180 ? 6.157 4.526 14.571 1.00 94.81 180 ASN A O 1
ATOM 1471 N N . GLN A 1 181 ? 5.092 2.683 15.272 1.00 95.44 181 GLN A N 1
ATOM 1472 C CA . GLN A 1 181 ? 5.583 1.831 14.181 1.00 95.44 181 GLN A CA 1
ATOM 1473 C C . GLN A 1 181 ? 5.126 2.335 12.801 1.00 95.44 181 GLN A C 1
ATOM 1475 O O . GLN A 1 181 ? 5.908 2.370 11.841 1.00 95.44 181 GLN A O 1
ATOM 1480 N N . ILE A 1 182 ? 3.870 2.781 12.683 1.00 95.62 182 ILE A N 1
ATOM 1481 C CA . ILE A 1 182 ? 3.345 3.311 11.419 1.00 95.62 182 ILE A CA 1
ATOM 1482 C C . ILE A 1 182 ? 4.003 4.641 11.039 1.00 95.62 182 ILE A C 1
ATOM 1484 O O . ILE A 1 182 ? 4.199 4.896 9.850 1.00 95.62 182 ILE A O 1
ATOM 1488 N N . LYS A 1 183 ? 4.419 5.455 12.020 1.00 94.94 183 LYS A N 1
ATOM 1489 C CA . LYS A 1 183 ? 5.184 6.688 11.792 1.00 94.94 183 LYS A CA 1
ATOM 1490 C C . LYS A 1 183 ? 6.513 6.398 11.100 1.00 94.94 183 LYS A C 1
ATOM 1492 O O . LYS A 1 183 ? 6.803 6.978 10.053 1.00 94.94 183 LYS A O 1
ATOM 1497 N N . GLU A 1 184 ? 7.299 5.478 11.654 1.00 95.06 184 GLU A N 1
ATOM 1498 C CA . GLU A 1 184 ? 8.592 5.077 11.085 1.00 95.06 184 GLU A CA 1
ATOM 1499 C C . GLU A 1 184 ? 8.419 4.474 9.686 1.00 95.06 184 GLU A C 1
ATOM 1501 O O . GLU A 1 184 ? 9.140 4.816 8.742 1.00 95.06 184 GLU A O 1
ATOM 1506 N N . THR A 1 185 ? 7.398 3.631 9.527 1.00 95.19 185 THR A N 1
ATOM 1507 C CA . THR A 1 185 ? 7.071 2.999 8.247 1.00 95.19 185 THR A CA 1
ATOM 1508 C C . THR A 1 185 ? 6.665 4.027 7.189 1.00 95.19 185 THR A C 1
ATOM 1510 O O . THR A 1 185 ? 7.104 3.932 6.040 1.00 95.19 185 THR A O 1
ATOM 1513 N N . ALA A 1 186 ? 5.873 5.040 7.556 1.00 94.44 186 ALA A N 1
ATOM 1514 C CA . ALA A 1 186 ? 5.493 6.133 6.663 1.00 94.44 186 ALA A CA 1
ATOM 1515 C C . ALA A 1 186 ? 6.721 6.939 6.220 1.00 94.44 186 ALA A C 1
ATOM 1517 O O . ALA A 1 186 ? 6.916 7.148 5.023 1.00 94.44 186 ALA A O 1
ATOM 1518 N N . MET A 1 187 ? 7.599 7.316 7.156 1.00 93.62 187 MET A N 1
ATOM 1519 C CA . MET A 1 187 ? 8.839 8.041 6.846 1.00 93.62 187 MET A CA 1
ATOM 1520 C C . MET A 1 187 ? 9.735 7.273 5.863 1.00 93.62 187 MET A C 1
ATOM 1522 O O . MET A 1 187 ? 10.358 7.881 4.992 1.00 93.62 187 MET A O 1
ATOM 1526 N N . LYS A 1 188 ? 9.780 5.939 5.968 1.00 92.38 188 LYS A N 1
ATOM 1527 C CA . LYS A 1 188 ? 10.544 5.077 5.059 1.00 92.38 188 LYS A CA 1
ATOM 1528 C C . LYS A 1 188 ? 9.892 4.955 3.678 1.00 92.38 188 LYS A C 1
ATOM 1530 O O . LYS A 1 188 ? 10.536 5.243 2.670 1.00 92.38 188 LYS A O 1
ATOM 1535 N N . ASN A 1 189 ? 8.633 4.525 3.614 1.00 90.75 189 ASN A N 1
ATOM 1536 C CA . ASN A 1 189 ? 7.981 4.150 2.353 1.00 90.75 189 ASN A CA 1
ATOM 1537 C C . ASN A 1 189 ? 7.521 5.368 1.536 1.00 90.75 189 ASN A C 1
ATOM 1539 O O . ASN A 1 189 ? 7.541 5.341 0.300 1.00 90.75 189 ASN A O 1
ATOM 1543 N N . MET A 1 190 ? 7.147 6.452 2.221 1.00 91.25 190 MET A N 1
ATOM 1544 C CA . MET A 1 190 ? 6.627 7.683 1.623 1.00 91.25 190 MET A CA 1
ATOM 1545 C C . MET A 1 190 ? 7.670 8.807 1.559 1.00 91.25 190 MET A C 1
ATOM 1547 O O . MET A 1 190 ? 7.298 9.951 1.325 1.00 91.25 190 MET A O 1
ATOM 1551 N N . LYS A 1 191 ? 8.970 8.514 1.719 1.00 87.69 191 LYS A N 1
ATOM 1552 C CA . LYS A 1 191 ? 10.054 9.520 1.760 1.00 87.69 191 LYS A CA 1
ATOM 1553 C C . LYS A 1 191 ? 10.009 10.552 0.620 1.00 87.69 191 LYS A C 1
ATOM 1555 O O . LYS A 1 191 ? 10.338 11.712 0.830 1.00 87.69 191 LYS A O 1
ATOM 1560 N N . ASN A 1 192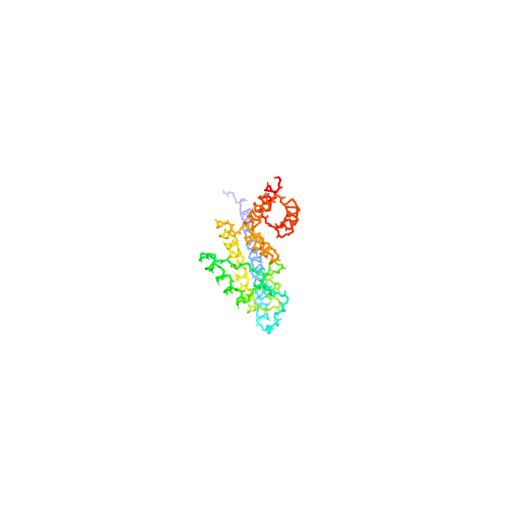 ? 9.601 10.128 -0.576 1.00 86.56 192 ASN A N 1
ATOM 1561 C CA . ASN A 1 192 ? 9.526 10.983 -1.767 1.00 86.56 192 ASN A CA 1
ATOM 1562 C C . ASN A 1 192 ? 8.105 11.518 -2.043 1.00 86.56 192 ASN A C 1
ATOM 1564 O O . ASN A 1 192 ? 7.871 12.130 -3.081 1.00 86.56 192 ASN A O 1
ATOM 1568 N N . SER A 1 193 ? 7.141 11.247 -1.159 1.00 89.06 193 SER A N 1
ATOM 1569 C CA . SER A 1 193 ? 5.746 11.649 -1.323 1.00 89.06 193 SER A CA 1
ATOM 1570 C C . SER A 1 193 ? 5.505 13.022 -0.693 1.00 89.06 193 SER A C 1
ATOM 1572 O O . SER A 1 193 ? 5.777 13.197 0.497 1.00 89.06 193 SER A O 1
ATOM 1574 N N . PRO A 1 194 ? 4.896 13.980 -1.416 1.00 90.25 194 PRO A N 1
ATOM 1575 C CA . PRO A 1 194 ? 4.524 15.274 -0.843 1.00 90.25 194 PRO A CA 1
ATOM 1576 C C . PRO A 1 194 ? 3.427 15.158 0.231 1.00 90.25 194 PRO A C 1
ATOM 1578 O O . PRO A 1 194 ? 3.164 16.112 0.955 1.00 90.25 194 PRO A O 1
ATOM 1581 N N . LEU A 1 195 ? 2.772 13.996 0.347 1.00 93.44 195 LEU A N 1
ATOM 1582 C CA . LEU A 1 195 ? 1.705 13.748 1.318 1.00 93.44 195 LEU A CA 1
ATOM 1583 C C . LEU A 1 195 ? 2.215 13.191 2.653 1.00 93.44 195 LEU A C 1
ATOM 1585 O O . LEU A 1 195 ? 1.402 12.979 3.551 1.00 93.44 195 LEU A O 1
ATOM 1589 N N . LEU A 1 196 ? 3.525 12.960 2.804 1.00 93.50 196 LEU A N 1
ATOM 1590 C CA . LEU A 1 196 ? 4.106 12.451 4.049 1.00 93.50 196 LEU A CA 1
ATOM 1591 C C . LEU A 1 196 ? 3.799 13.377 5.234 1.00 93.50 196 LEU A C 1
ATOM 1593 O O . LEU A 1 196 ? 3.277 12.912 6.241 1.00 93.50 196 LEU A O 1
ATOM 1597 N N . GLU A 1 197 ? 4.016 14.686 5.091 1.00 92.88 197 GLU A N 1
ATOM 1598 C CA . GLU A 1 197 ? 3.728 15.675 6.146 1.00 92.88 197 GLU A CA 1
ATOM 1599 C C . GLU A 1 197 ? 2.265 15.632 6.606 1.00 92.88 197 GLU A C 1
ATOM 1601 O O . GLU A 1 197 ? 1.962 15.710 7.797 1.00 92.88 197 GLU A O 1
ATOM 1606 N N . LYS A 1 198 ? 1.337 15.422 5.663 1.00 94.06 198 LYS A N 1
ATOM 1607 C CA . LYS A 1 198 ? -0.087 15.261 5.977 1.00 94.06 198 LYS A CA 1
ATOM 1608 C C . LYS A 1 198 ? -0.350 14.003 6.808 1.00 94.06 198 LYS A C 1
ATOM 1610 O O . LYS A 1 198 ? -1.213 14.032 7.675 1.00 94.06 198 LYS A O 1
ATOM 1615 N N . VAL A 1 199 ? 0.346 12.901 6.538 1.00 94.62 199 VAL A N 1
ATOM 1616 C CA . VAL A 1 199 ? 0.213 11.662 7.321 1.00 94.62 199 VAL A CA 1
ATOM 1617 C C . VAL A 1 199 ? 0.810 11.846 8.718 1.00 94.62 199 VAL A C 1
ATOM 1619 O O . VAL A 1 199 ? 0.184 11.466 9.703 1.00 94.62 199 VAL A O 1
ATOM 1622 N N . LEU A 1 200 ? 1.982 12.477 8.821 1.00 94.38 200 LEU A N 1
ATOM 1623 C CA . LEU A 1 200 ? 2.664 12.701 10.098 1.00 94.38 200 LEU A CA 1
ATOM 1624 C C . LEU A 1 200 ? 1.892 13.645 11.028 1.00 94.38 200 LEU A C 1
ATOM 1626 O O . LEU A 1 200 ? 1.863 13.405 12.232 1.00 94.38 200 LEU A O 1
ATOM 1630 N N . SER A 1 201 ? 1.205 14.659 10.496 1.00 93.44 201 SER A N 1
ATOM 1631 C CA . SER A 1 201 ? 0.363 15.552 11.309 1.00 93.44 201 SER A CA 1
ATOM 1632 C C . SER A 1 201 ? -0.876 14.872 11.895 1.00 93.44 201 SER A C 1
ATOM 1634 O O . SER A 1 201 ? -1.468 15.375 12.843 1.00 93.44 201 SER A O 1
ATOM 1636 N N . GLN A 1 202 ? -1.281 13.714 11.362 1.00 92.69 202 GLN A N 1
ATOM 1637 C CA . GLN A 1 202 ? -2.347 12.908 11.961 1.00 92.69 202 GLN A CA 1
ATOM 1638 C C . GLN A 1 202 ? -1.847 12.006 13.090 1.00 92.69 202 GLN A C 1
ATOM 1640 O O . GLN A 1 202 ? -2.671 11.393 13.764 1.00 92.69 202 GLN A O 1
ATOM 1645 N N . LEU A 1 203 ? -0.535 11.901 13.298 1.00 87.44 203 LEU A N 1
ATOM 1646 C CA . LEU A 1 203 ? 0.084 11.098 14.356 1.00 87.44 203 LEU A CA 1
ATOM 1647 C C . LEU A 1 203 ? 0.464 11.922 15.591 1.00 87.44 203 LEU A C 1
ATOM 1649 O O . LEU A 1 203 ? 0.735 11.330 16.634 1.00 87.44 203 LEU A O 1
ATOM 1653 N N . SER A 1 204 ? 0.504 13.252 15.464 1.00 74.50 204 SER A N 1
ATOM 1654 C CA . SER A 1 204 ? 0.699 14.190 16.577 1.00 74.50 204 SER A CA 1
ATOM 1655 C C . SER A 1 204 ? -0.532 14.338 17.460 1.00 74.50 204 SER A C 1
ATOM 1657 O O . SER A 1 204 ? -1.661 14.163 16.937 1.00 74.50 204 SER A O 1
#

Secondary structure (DSSP, 8-state):
---TTHHHHHHHHHHHHHHHHHHHHHHHHHHHHHHHHHHHHHHHHHHHHTS--PPPPGGGB----GGGS---S-HHHHHHHHHHHHHHTS--B--TTS-HHHHHHHHHHHHHHHHHHHHHHHHHHHHHHHHHHHHHHHTT-HHHHHHHHHHHHHTT---HHHHHHHHHHHHHTT-HHHHHHHHHHHHHHTTT-TTHHHHHTTT-

Radius of gyration: 29.82 Å; chains: 1; bounding box: 56×83×74 Å